Protein AF-A0A327YY04-F1 (afdb_monomer)

pLDDT: mean 74.71, std 14.64, range [32.09, 93.06]

Mean predicted aligned error: 9.39 Å

Structure (mmCIF, N/CA/C/O backbone):
data_AF-A0A327YY04-F1
#
_entry.id   AF-A0A327YY04-F1
#
loop_
_atom_site.group_PDB
_atom_site.id
_atom_site.type_symbol
_atom_site.label_atom_id
_atom_site.label_alt_id
_atom_site.label_comp_id
_atom_site.label_asym_id
_atom_site.label_entity_id
_atom_site.label_seq_id
_atom_site.pdbx_PDB_ins_code
_atom_site.Cartn_x
_atom_site.Cartn_y
_atom_site.Cartn_z
_atom_site.occupancy
_atom_site.B_iso_or_equiv
_atom_site.auth_seq_id
_atom_site.auth_comp_id
_atom_site.auth_asym_id
_atom_site.auth_atom_id
_atom_site.pdbx_PDB_model_num
ATOM 1 N N . MET A 1 1 ? -3.912 -4.733 21.073 1.00 50.78 1 MET A N 1
ATOM 2 C CA . MET A 1 1 ? -2.589 -4.262 20.617 1.00 50.78 1 MET A CA 1
ATOM 3 C C . MET A 1 1 ? -2.528 -2.762 20.856 1.00 50.78 1 MET A C 1
ATOM 5 O O . MET A 1 1 ? -3.507 -2.092 20.563 1.00 50.78 1 MET A O 1
ATOM 9 N N . GLU A 1 2 ? -1.470 -2.235 21.473 1.00 64.31 2 GLU A N 1
ATOM 10 C CA . GLU A 1 2 ? -1.367 -0.787 21.709 1.00 64.31 2 GLU A CA 1
ATOM 11 C C . GLU A 1 2 ? -1.116 -0.063 20.377 1.00 64.31 2 GLU A C 1
ATOM 13 O O . GLU A 1 2 ? -0.230 -0.457 19.617 1.00 64.31 2 GLU A O 1
ATOM 18 N N . VAL A 1 3 ? -1.864 1.012 20.100 1.00 64.94 3 VAL A N 1
ATOM 19 C CA . VAL A 1 3 ? -1.707 1.860 18.895 1.00 64.94 3 VAL A CA 1
ATOM 20 C C . VAL A 1 3 ? -0.248 2.313 18.716 1.00 64.94 3 VAL A C 1
ATOM 22 O O . VAL A 1 3 ? 0.252 2.383 17.596 1.00 64.94 3 VAL A O 1
ATOM 25 N N . SER A 1 4 ? 0.471 2.505 19.828 1.00 73.94 4 SER A N 1
ATOM 26 C CA . SER A 1 4 ? 1.910 2.798 19.867 1.00 73.94 4 SER A CA 1
ATOM 27 C C . SER A 1 4 ? 2.772 1.719 19.188 1.00 73.94 4 SER A C 1
ATOM 29 O O . SER A 1 4 ? 3.637 2.037 18.376 1.00 73.94 4 SER A O 1
ATOM 31 N N . GLY A 1 5 ? 2.505 0.434 19.449 1.00 81.12 5 GLY A N 1
ATOM 32 C CA . GLY A 1 5 ? 3.249 -0.675 18.840 1.00 81.12 5 GLY A CA 1
ATOM 33 C C . GLY A 1 5 ? 2.973 -0.821 17.343 1.00 81.12 5 GLY A C 1
ATOM 34 O O . GLY A 1 5 ? 3.899 -1.044 16.563 1.00 81.12 5 GLY A O 1
ATOM 35 N N . THR A 1 6 ? 1.717 -0.618 16.937 1.00 84.62 6 THR A N 1
ATOM 36 C CA . THR A 1 6 ? 1.312 -0.640 15.519 1.00 84.62 6 THR A CA 1
ATOM 37 C C . THR A 1 6 ? 1.994 0.485 14.746 1.00 84.62 6 THR A C 1
ATOM 39 O O . THR A 1 6 ? 2.559 0.252 13.681 1.00 84.62 6 THR A O 1
ATOM 42 N N . ARG A 1 7 ? 2.034 1.693 15.322 1.00 85.31 7 ARG A N 1
ATOM 43 C CA . ARG A 1 7 ? 2.719 2.843 14.726 1.00 85.31 7 ARG A CA 1
ATOM 44 C C . ARG A 1 7 ? 4.216 2.599 14.546 1.00 85.31 7 ARG A C 1
ATOM 46 O O . ARG A 1 7 ? 4.724 2.849 13.466 1.00 85.31 7 ARG A O 1
ATOM 53 N N . ILE A 1 8 ? 4.906 2.028 15.537 1.00 87.94 8 ILE A N 1
ATOM 54 C CA . ILE A 1 8 ? 6.335 1.679 15.414 1.00 87.94 8 ILE A CA 1
ATOM 55 C C . ILE A 1 8 ? 6.572 0.675 14.275 1.00 87.94 8 ILE A C 1
ATOM 57 O O . ILE A 1 8 ? 7.548 0.789 13.531 1.00 87.94 8 ILE A O 1
ATOM 61 N N . ALA A 1 9 ? 5.694 -0.320 14.129 1.00 87.56 9 ALA A N 1
ATOM 62 C CA . ALA A 1 9 ? 5.797 -1.294 13.046 1.00 87.56 9 ALA A CA 1
ATOM 63 C C . ALA A 1 9 ? 5.582 -0.642 11.669 1.00 87.56 9 ALA A C 1
ATOM 65 O O . ALA A 1 9 ? 6.335 -0.935 10.737 1.00 87.56 9 ALA A O 1
ATOM 66 N N . VAL A 1 10 ? 4.612 0.270 11.564 1.00 87.44 10 VAL A N 1
ATOM 67 C CA . VAL A 1 10 ? 4.360 1.076 10.361 1.00 87.44 10 VAL A CA 1
ATOM 68 C C . VAL A 1 10 ? 5.550 1.988 10.047 1.00 87.44 10 VAL A C 1
ATOM 70 O O . VAL A 1 10 ? 6.035 1.963 8.919 1.00 87.44 10 VAL A O 1
ATOM 73 N N . ASP A 1 11 ? 6.091 2.708 11.033 1.00 89.25 11 ASP A N 1
ATOM 74 C CA . ASP A 1 11 ? 7.263 3.583 10.879 1.00 89.25 11 ASP A CA 1
ATOM 75 C C . ASP A 1 11 ? 8.466 2.808 10.336 1.00 89.25 11 ASP A C 1
ATOM 77 O O . ASP A 1 11 ? 9.155 3.267 9.424 1.00 89.25 11 ASP A O 1
ATOM 81 N N . ARG A 1 12 ? 8.696 1.596 10.856 1.00 89.56 12 ARG A N 1
ATOM 82 C CA . ARG A 1 12 ? 9.759 0.718 10.361 1.00 89.56 12 ARG A CA 1
ATOM 83 C C . ARG A 1 12 ? 9.543 0.349 8.895 1.00 89.56 12 ARG A C 1
ATOM 85 O O . ARG A 1 12 ? 10.474 0.454 8.112 1.00 89.56 12 ARG A O 1
ATOM 92 N N . ILE A 1 13 ? 8.332 -0.053 8.505 1.00 90.25 13 ILE A N 1
ATOM 93 C CA . ILE A 1 13 ? 8.038 -0.417 7.106 1.00 90.25 13 ILE A CA 1
ATOM 94 C C . ILE A 1 13 ? 8.209 0.789 6.176 1.00 90.25 13 ILE A C 1
ATOM 96 O O . ILE A 1 13 ? 8.733 0.654 5.074 1.00 90.25 13 ILE A O 1
ATOM 100 N N . LEU A 1 14 ? 7.786 1.973 6.617 1.00 88.44 14 LEU A N 1
ATOM 101 C CA . LEU A 1 14 ? 7.888 3.199 5.831 1.00 88.44 14 LEU A CA 1
ATOM 102 C C . LEU A 1 14 ? 9.334 3.699 5.701 1.00 88.44 14 LEU A C 1
ATOM 104 O O . LEU A 1 14 ? 9.673 4.276 4.665 1.00 88.44 14 LEU A O 1
ATOM 108 N N . GLY A 1 15 ? 10.166 3.488 6.726 1.00 87.50 15 GLY A N 1
ATOM 109 C CA . GLY A 1 15 ? 11.572 3.899 6.768 1.00 87.50 15 GLY A CA 1
ATOM 110 C C . GLY A 1 15 ? 12.574 2.879 6.213 1.00 87.50 15 GLY A C 1
ATOM 111 O O . GLY A 1 15 ? 13.710 3.254 5.919 1.00 87.50 15 GLY A O 1
ATOM 112 N N . ASP A 1 16 ? 12.183 1.614 6.064 1.00 90.06 16 ASP A N 1
ATOM 113 C CA . ASP A 1 16 ? 13.050 0.551 5.556 1.00 90.06 16 ASP A CA 1
ATOM 114 C C . ASP A 1 16 ? 13.359 0.710 4.060 1.00 90.06 16 ASP A C 1
ATOM 116 O O . ASP A 1 16 ? 12.589 1.266 3.270 1.00 90.06 16 ASP A O 1
ATOM 120 N N . THR A 1 17 ? 14.508 0.169 3.646 1.00 90.81 17 THR A N 1
ATOM 121 C CA . THR A 1 17 ? 14.838 0.076 2.223 1.00 90.81 17 THR A CA 1
ATOM 122 C C . THR A 1 17 ? 13.945 -0.953 1.539 1.00 90.81 17 THR A C 1
ATOM 124 O O . THR A 1 17 ? 13.611 -1.992 2.113 1.00 90.81 17 THR A O 1
ATOM 127 N N . LEU A 1 18 ? 13.621 -0.715 0.267 1.00 87.50 18 LEU A N 1
ATOM 128 C CA . LEU A 1 18 ? 12.820 -1.650 -0.524 1.00 87.50 18 LEU A CA 1
ATOM 129 C C . LEU A 1 18 ? 13.432 -3.063 -0.549 1.00 87.50 18 LEU A C 1
ATOM 131 O O . LEU A 1 18 ? 12.724 -4.058 -0.423 1.00 87.50 18 LEU A O 1
ATOM 135 N N . GLU A 1 19 ? 14.761 -3.153 -0.615 1.00 88.94 19 GLU A N 1
ATOM 136 C CA . GLU A 1 19 ? 15.482 -4.423 -0.537 1.00 88.94 19 GLU A CA 1
ATOM 137 C C . GLU A 1 19 ? 15.221 -5.169 0.788 1.00 88.94 19 GLU A C 1
ATOM 139 O O . GLU A 1 19 ? 14.962 -6.371 0.772 1.00 88.94 19 GLU A O 1
ATOM 144 N N . SER A 1 20 ? 15.226 -4.469 1.929 1.00 89.06 20 SER A N 1
ATOM 145 C CA . SER A 1 20 ? 14.900 -5.049 3.245 1.00 89.06 20 SER A CA 1
ATOM 146 C C . SER A 1 20 ? 13.473 -5.607 3.282 1.00 89.06 20 SER A C 1
ATOM 148 O O . SER A 1 20 ? 13.243 -6.739 3.725 1.00 89.06 20 SER A O 1
ATOM 150 N N . LEU A 1 21 ? 12.516 -4.844 2.743 1.00 87.19 21 LEU A N 1
ATOM 151 C CA . LEU A 1 21 ? 11.107 -5.238 2.680 1.00 87.19 21 LEU A CA 1
ATOM 152 C C . LEU A 1 21 ? 10.915 -6.509 1.843 1.00 87.19 21 LEU A C 1
ATOM 154 O O . LEU A 1 21 ? 10.255 -7.448 2.282 1.00 87.19 21 LEU A O 1
ATOM 158 N N . THR A 1 22 ? 11.559 -6.586 0.676 1.00 85.94 22 THR A N 1
ATOM 159 C CA . THR A 1 22 ? 11.441 -7.757 -0.212 1.00 85.94 22 THR A CA 1
ATOM 160 C C . THR A 1 22 ? 12.044 -9.035 0.380 1.00 85.94 22 THR A C 1
ATOM 162 O O . THR A 1 22 ? 11.522 -10.120 0.144 1.00 85.94 22 THR A O 1
ATOM 165 N N . ARG A 1 23 ? 13.118 -8.938 1.181 1.00 85.00 23 ARG A N 1
ATOM 166 C CA . ARG A 1 23 ? 13.757 -10.112 1.809 1.00 85.00 23 ARG A CA 1
ATOM 167 C C . ARG A 1 23 ? 13.010 -10.638 3.032 1.00 85.00 23 ARG A C 1
ATOM 169 O O . ARG A 1 23 ? 13.166 -11.807 3.373 1.00 85.00 23 ARG A O 1
ATOM 176 N N . SER A 1 24 ? 12.287 -9.768 3.733 1.00 78.62 24 SER A N 1
ATOM 177 C CA . SER A 1 24 ? 11.535 -10.127 4.941 1.00 78.62 24 SER A CA 1
ATOM 178 C C . SER A 1 24 ? 10.131 -10.658 4.640 1.00 78.62 24 SER A C 1
ATOM 180 O O . SER A 1 24 ? 9.547 -11.332 5.488 1.00 78.62 24 SER A O 1
ATOM 182 N N . GLY A 1 25 ? 9.599 -10.374 3.448 1.00 71.12 25 GLY A N 1
ATOM 183 C CA . GLY A 1 25 ? 8.306 -10.860 2.980 1.00 71.12 25 GLY A CA 1
ATOM 184 C C . GLY A 1 25 ? 8.352 -12.215 2.267 1.00 71.12 25 GLY A C 1
ATOM 185 O O . GLY A 1 25 ? 9.392 -12.862 2.133 1.00 71.12 25 GLY A O 1
ATOM 186 N N . SER A 1 26 ? 7.182 -12.638 1.789 1.00 73.50 26 SER A N 1
ATOM 187 C CA . SER A 1 26 ? 7.055 -13.781 0.882 1.00 73.50 26 SER A CA 1
ATOM 188 C C . SER A 1 26 ? 7.781 -13.522 -0.448 1.00 73.50 26 SER A C 1
ATOM 190 O O . SER A 1 26 ? 7.958 -12.359 -0.819 1.00 73.50 26 SER A O 1
ATOM 192 N N . PRO A 1 27 ? 8.191 -14.581 -1.180 1.00 82.19 27 PRO A N 1
ATOM 193 C CA . PRO A 1 27 ? 8.974 -14.429 -2.399 1.00 82.19 27 PRO A CA 1
ATOM 194 C C . PRO A 1 27 ? 8.321 -13.448 -3.380 1.00 82.19 27 PRO A C 1
ATOM 196 O O . PRO A 1 27 ? 7.120 -13.575 -3.640 1.00 82.19 27 PRO A O 1
ATOM 199 N N . PRO A 1 28 ? 9.090 -12.489 -3.927 1.00 84.50 28 PRO A N 1
ATOM 200 C CA . PRO A 1 28 ? 8.571 -11.555 -4.907 1.00 84.50 28 PRO A CA 1
ATOM 201 C C . PRO A 1 28 ? 8.048 -12.323 -6.117 1.00 84.50 28 PRO A C 1
ATOM 203 O O . PRO A 1 28 ? 8.662 -13.287 -6.586 1.00 84.50 28 PRO A O 1
ATOM 206 N N . VAL A 1 29 ? 6.941 -11.851 -6.671 1.00 82.50 29 VAL A N 1
ATOM 207 C CA . VAL A 1 29 ? 6.522 -12.268 -8.000 1.00 82.50 29 VAL A CA 1
ATOM 208 C C . VAL A 1 29 ? 7.404 -11.511 -8.974 1.00 82.50 29 VAL A C 1
ATOM 210 O O . VAL A 1 29 ? 7.425 -10.278 -8.989 1.00 82.50 29 VAL A O 1
ATOM 213 N N . LEU A 1 30 ? 8.169 -12.257 -9.761 1.00 77.75 30 LEU A N 1
ATOM 214 C CA . LEU A 1 30 ? 8.994 -11.690 -10.811 1.00 77.75 30 LEU A CA 1
ATOM 215 C C . LEU A 1 30 ? 8.252 -11.780 -12.145 1.00 77.75 30 LEU A C 1
ATOM 217 O O . LEU A 1 30 ? 7.564 -12.772 -12.408 1.00 77.75 30 LEU A O 1
ATOM 221 N N . PRO A 1 31 ? 8.391 -10.762 -12.998 1.00 69.31 31 PRO A N 1
ATOM 222 C CA . PRO A 1 31 ? 7.853 -10.825 -14.342 1.00 69.31 31 PRO A CA 1
ATOM 223 C C . PRO A 1 31 ? 8.479 -11.984 -15.124 1.00 69.31 31 PRO A C 1
ATOM 225 O O . PRO A 1 31 ? 9.673 -12.269 -15.005 1.00 69.31 31 PRO A O 1
ATOM 228 N N . ALA A 1 32 ? 7.669 -12.630 -15.962 1.00 65.31 32 ALA A N 1
ATOM 229 C CA . ALA A 1 32 ? 8.144 -13.632 -16.909 1.00 65.31 32 ALA A CA 1
ATOM 230 C C . ALA A 1 32 ? 9.119 -13.022 -17.941 1.00 65.31 32 ALA A C 1
ATOM 232 O O . ALA A 1 32 ? 9.322 -11.806 -18.006 1.00 65.31 32 ALA A O 1
ATOM 233 N N . SER A 1 33 ? 9.674 -13.863 -18.820 1.00 59.06 33 SER A N 1
ATOM 234 C CA . SER A 1 33 ? 10.550 -13.455 -19.934 1.00 59.06 33 SER A CA 1
ATOM 235 C C . SER A 1 33 ? 9.946 -12.400 -20.882 1.00 59.06 33 SER A C 1
ATOM 237 O O . SER A 1 33 ? 10.665 -11.822 -21.691 1.00 59.06 33 SER A O 1
ATOM 239 N N . GLU A 1 34 ? 8.647 -12.125 -20.767 1.00 62.38 34 GLU A N 1
ATOM 240 C CA . GLU A 1 34 ? 7.856 -11.204 -21.592 1.00 62.38 34 GLU A CA 1
ATOM 241 C C . GLU A 1 34 ? 8.111 -9.711 -21.308 1.00 62.38 34 GLU A C 1
ATOM 243 O O . GLU A 1 34 ? 7.701 -8.859 -22.091 1.00 62.38 34 GLU A O 1
ATOM 248 N N . LEU A 1 35 ? 8.836 -9.352 -20.238 1.00 64.44 35 LEU A N 1
ATOM 249 C CA . LEU A 1 35 ? 9.221 -7.953 -19.958 1.00 64.44 35 LEU A CA 1
ATOM 250 C C . LEU A 1 35 ? 9.976 -7.281 -21.121 1.00 64.44 35 LEU A C 1
ATOM 252 O O . LEU A 1 35 ? 9.993 -6.051 -21.245 1.00 64.44 35 LEU A O 1
ATOM 256 N N . ALA A 1 36 ? 10.654 -8.083 -21.946 1.00 64.56 36 ALA A N 1
ATOM 257 C CA . ALA A 1 36 ? 11.341 -7.606 -23.138 1.00 64.56 36 ALA A CA 1
ATOM 258 C C . ALA A 1 36 ? 10.362 -6.958 -24.132 1.00 64.56 36 ALA A C 1
ATOM 260 O O . ALA A 1 36 ? 10.680 -5.896 -24.671 1.00 64.56 36 ALA A O 1
ATOM 261 N N . ASP A 1 37 ? 9.167 -7.536 -24.282 1.00 69.31 37 ASP A N 1
ATOM 262 C CA . ASP A 1 37 ? 8.132 -7.105 -25.228 1.00 69.31 37 ASP A CA 1
ATOM 263 C C . ASP A 1 37 ? 7.353 -5.883 -24.733 1.00 69.31 37 ASP A C 1
ATOM 265 O O . ASP A 1 37 ? 6.747 -5.146 -25.516 1.00 69.31 37 ASP A O 1
ATOM 269 N N . TRP A 1 38 ? 7.399 -5.619 -23.426 1.00 72.00 38 TRP A N 1
ATOM 270 C CA . TRP A 1 38 ? 6.750 -4.457 -22.842 1.00 72.00 38 TRP A CA 1
ATOM 271 C C . TRP A 1 38 ? 7.548 -3.198 -23.194 1.00 72.00 38 TRP A C 1
ATOM 273 O O . TRP A 1 38 ? 8.767 -3.128 -22.991 1.00 72.00 38 TRP A O 1
ATOM 283 N N . ARG A 1 39 ? 6.860 -2.161 -23.681 1.00 76.06 39 ARG A N 1
ATOM 284 C CA . ARG A 1 39 ? 7.452 -0.857 -24.038 1.00 76.06 39 ARG A CA 1
ATOM 285 C C . ARG A 1 39 ? 7.765 0.010 -22.811 1.00 76.06 39 ARG A C 1
ATOM 287 O O . ARG A 1 39 ? 7.545 1.211 -22.838 1.00 76.06 39 ARG A O 1
ATOM 294 N N . LEU A 1 40 ? 8.266 -0.612 -21.745 1.00 77.62 40 LEU A N 1
ATOM 295 C CA . LEU A 1 40 ? 8.668 0.064 -20.517 1.00 77.62 40 LEU A CA 1
ATOM 296 C C . LEU A 1 40 ? 10.027 0.748 -20.657 1.00 77.62 40 LEU A C 1
ATOM 298 O O . LEU A 1 40 ? 10.919 0.222 -21.335 1.00 77.62 40 LEU A O 1
ATOM 302 N N . SER A 1 41 ? 10.228 1.864 -19.955 1.00 83.38 41 SER A N 1
ATOM 303 C CA . SER A 1 41 ? 11.564 2.447 -19.823 1.00 83.38 41 SER A CA 1
ATOM 304 C C . SER A 1 41 ? 12.541 1.521 -19.091 1.00 83.38 41 SER A C 1
ATOM 306 O O . SER A 1 41 ? 12.167 0.609 -18.347 1.00 83.38 41 SER A O 1
ATOM 308 N N . GLY A 1 42 ? 13.839 1.781 -19.275 1.00 83.50 42 GLY A N 1
ATOM 309 C CA . GLY A 1 42 ? 14.909 1.081 -18.559 1.00 83.50 42 GLY A CA 1
ATOM 310 C C . GLY A 1 42 ? 14.732 1.084 -17.031 1.00 83.50 42 GLY A C 1
ATOM 311 O O . GLY A 1 42 ? 14.809 0.009 -16.439 1.00 83.50 42 GLY A O 1
ATOM 312 N N . PRO A 1 43 ? 14.446 2.234 -16.386 1.00 85.75 43 PRO A N 1
ATOM 313 C CA . PRO A 1 43 ? 14.168 2.298 -14.950 1.00 85.75 43 PRO A CA 1
ATOM 314 C C . PRO A 1 43 ? 12.981 1.437 -14.504 1.00 85.75 43 PRO A C 1
ATOM 316 O O . PRO A 1 43 ? 13.091 0.724 -13.509 1.00 85.75 43 PRO A O 1
ATOM 319 N N . ALA A 1 44 ? 11.873 1.446 -15.253 1.00 83.44 44 ALA A N 1
ATOM 320 C CA . ALA A 1 44 ? 10.704 0.621 -14.949 1.00 83.44 44 ALA A CA 1
ATOM 321 C C . ALA A 1 44 ? 11.029 -0.881 -15.025 1.00 83.44 44 ALA A C 1
ATOM 323 O O . ALA A 1 44 ? 10.703 -1.640 -14.110 1.00 83.44 44 ALA A O 1
ATOM 324 N N . LYS A 1 45 ? 11.747 -1.307 -16.074 1.00 83.94 45 LYS A N 1
ATOM 325 C CA . LYS A 1 45 ? 12.217 -2.696 -16.216 1.00 83.94 45 LYS A CA 1
ATOM 326 C C . LYS A 1 45 ? 13.183 -3.088 -15.098 1.00 83.94 45 LYS A C 1
ATOM 328 O O . LYS A 1 45 ? 13.062 -4.178 -14.547 1.00 83.94 45 LYS A O 1
ATOM 333 N N . ALA A 1 46 ? 14.117 -2.205 -14.747 1.00 86.81 46 ALA A N 1
ATOM 334 C CA . ALA A 1 46 ? 15.095 -2.448 -13.692 1.00 86.81 46 ALA A CA 1
ATOM 335 C C . ALA A 1 46 ? 14.432 -2.612 -12.317 1.00 86.81 46 ALA A C 1
ATOM 337 O O . ALA A 1 46 ? 14.784 -3.538 -11.591 1.00 86.81 46 ALA A O 1
ATOM 338 N N . ALA A 1 47 ? 13.446 -1.772 -11.981 1.00 87.00 47 ALA A N 1
ATOM 339 C CA . ALA A 1 47 ? 12.707 -1.877 -10.725 1.00 87.00 47 ALA A CA 1
ATOM 340 C C . ALA A 1 47 ? 11.946 -3.210 -10.616 1.00 87.00 47 ALA A C 1
ATOM 342 O O . ALA A 1 47 ? 12.084 -3.917 -9.618 1.00 87.00 47 ALA A O 1
ATOM 343 N N . LEU A 1 48 ? 11.210 -3.593 -11.668 1.00 84.81 48 LEU A N 1
ATOM 344 C CA . LEU A 1 48 ? 10.475 -4.862 -11.708 1.00 84.81 48 LEU A CA 1
ATOM 345 C C . LEU A 1 48 ? 11.402 -6.084 -11.671 1.00 84.81 48 LEU A C 1
ATOM 347 O O . LEU A 1 48 ? 11.062 -7.084 -11.048 1.00 84.81 48 LEU A O 1
ATOM 351 N N . PHE A 1 49 ? 12.571 -6.017 -12.312 1.00 85.38 49 PHE A N 1
ATOM 352 C CA . PHE A 1 49 ? 13.544 -7.111 -12.289 1.00 85.38 49 PHE A CA 1
ATOM 353 C C . PHE A 1 49 ? 14.239 -7.249 -10.930 1.00 85.38 49 PHE A C 1
ATOM 355 O O . PHE A 1 49 ? 14.453 -8.363 -10.461 1.00 85.38 49 PHE A O 1
ATOM 362 N N . ALA A 1 50 ? 14.600 -6.129 -10.299 1.00 88.38 50 ALA A N 1
ATOM 363 C CA . ALA A 1 50 ? 15.339 -6.129 -9.041 1.00 88.38 50 ALA A CA 1
ATOM 364 C C . ALA A 1 50 ? 14.465 -6.500 -7.836 1.00 88.38 50 ALA A C 1
ATOM 366 O O . ALA A 1 50 ? 14.925 -7.226 -6.958 1.00 88.38 50 ALA A O 1
ATOM 367 N N . TYR A 1 51 ? 13.225 -6.006 -7.790 1.00 87.94 51 TYR A N 1
ATOM 368 C CA . TYR A 1 51 ? 12.376 -6.108 -6.598 1.00 87.94 51 TYR A CA 1
ATOM 369 C C . TYR A 1 51 ? 11.090 -6.908 -6.819 1.00 87.94 51 TYR A C 1
ATOM 371 O O . TYR A 1 51 ? 10.464 -7.331 -5.847 1.00 87.94 51 TYR A O 1
ATOM 379 N N . GLY A 1 52 ? 10.684 -7.130 -8.072 1.00 86.06 52 GLY A N 1
ATOM 380 C CA . GLY A 1 52 ? 9.403 -7.756 -8.386 1.00 86.06 52 GLY A CA 1
ATOM 381 C C . GLY A 1 52 ? 8.216 -7.012 -7.779 1.00 86.06 52 GLY A C 1
ATOM 382 O O . GLY A 1 52 ? 8.299 -5.838 -7.418 1.00 86.06 52 GLY A O 1
ATOM 383 N N . LEU A 1 53 ? 7.100 -7.719 -7.656 1.00 85.12 53 LEU A N 1
ATOM 384 C CA . LEU A 1 53 ? 5.913 -7.257 -6.946 1.00 85.12 53 LEU A CA 1
ATOM 385 C C . LEU A 1 53 ? 5.626 -8.170 -5.753 1.00 85.12 53 LEU A C 1
ATOM 387 O O . LEU A 1 53 ? 5.990 -9.349 -5.795 1.00 85.12 53 LEU A O 1
ATOM 391 N N . PRO A 1 54 ? 4.984 -7.657 -4.692 1.00 85.38 54 PRO A N 1
ATOM 392 C CA . PRO A 1 54 ? 4.557 -8.507 -3.591 1.00 85.38 54 PRO A CA 1
ATOM 393 C C . PRO A 1 54 ? 3.584 -9.588 -4.094 1.00 85.38 54 PRO A C 1
ATOM 395 O O . PRO A 1 54 ? 2.807 -9.330 -5.021 1.00 85.38 54 PRO A O 1
ATOM 398 N N . PRO A 1 55 ? 3.620 -10.800 -3.521 1.00 81.25 55 PRO A N 1
ATOM 399 C CA . PRO A 1 55 ? 2.723 -11.870 -3.929 1.00 81.25 55 PRO A CA 1
ATOM 400 C C . PRO A 1 55 ? 1.269 -11.588 -3.558 1.00 81.25 55 PRO A C 1
ATOM 402 O O . PRO A 1 55 ? 0.963 -10.745 -2.717 1.00 81.25 55 PRO A O 1
ATOM 405 N N . GLU A 1 56 ? 0.368 -12.318 -4.212 1.00 76.69 56 GLU A N 1
ATOM 406 C CA . GLU A 1 56 ? -1.047 -12.325 -3.856 1.00 76.69 56 GLU A CA 1
ATOM 407 C C . GLU A 1 56 ? -1.239 -12.798 -2.410 1.00 76.69 56 GLU A C 1
ATOM 409 O O . GLU A 1 56 ? -0.568 -13.725 -1.947 1.00 76.69 56 GLU A O 1
ATOM 414 N N . ARG A 1 57 ? -2.163 -12.139 -1.707 1.00 75.75 57 ARG A N 1
ATOM 415 C CA . ARG A 1 57 ? -2.547 -12.491 -0.341 1.00 75.75 57 ARG A CA 1
ATOM 416 C C . ARG A 1 57 ? -3.723 -13.460 -0.352 1.00 75.75 57 ARG A C 1
ATOM 418 O O . ARG A 1 57 ? -4.639 -13.317 -1.158 1.00 75.75 57 ARG A O 1
ATOM 425 N N . ASP A 1 58 ? -3.719 -14.406 0.578 1.00 75.12 58 ASP A N 1
ATOM 426 C CA . ASP A 1 58 ? -4.790 -15.383 0.799 1.00 75.12 58 ASP A CA 1
ATOM 427 C C . ASP A 1 58 ? -5.681 -15.049 2.010 1.00 75.12 58 ASP A C 1
ATOM 429 O O . ASP A 1 58 ? -6.690 -15.711 2.244 1.00 75.12 58 ASP A O 1
ATOM 433 N N . ASP A 1 59 ? -5.347 -13.993 2.753 1.00 76.19 59 ASP A N 1
ATOM 434 C CA . ASP A 1 59 ? -6.033 -13.567 3.977 1.00 76.19 59 ASP A CA 1
ATOM 435 C C . ASP A 1 59 ? -7.311 -12.748 3.736 1.00 76.19 59 ASP A C 1
ATOM 437 O O . ASP A 1 59 ? -7.947 -12.286 4.682 1.00 76.19 59 ASP A O 1
ATOM 441 N N . GLY A 1 60 ? -7.703 -12.567 2.473 1.00 72.06 60 GLY A N 1
ATOM 442 C CA . GLY A 1 60 ? -8.900 -11.820 2.091 1.00 72.06 60 GLY A CA 1
ATOM 443 C C . GLY A 1 60 ? -8.785 -10.307 2.284 1.00 72.06 60 GLY A C 1
ATOM 444 O O . GLY A 1 60 ? -9.742 -9.595 1.978 1.00 72.06 60 GLY A O 1
ATOM 445 N N . LEU A 1 61 ? -7.633 -9.797 2.739 1.00 74.31 61 LEU A N 1
ATOM 446 C CA . LEU A 1 61 ? -7.379 -8.365 2.762 1.00 74.31 61 LEU A CA 1
ATOM 447 C C . LEU A 1 61 ? -7.174 -7.884 1.331 1.00 74.31 61 LEU A C 1
ATOM 449 O O . LEU A 1 61 ? -6.410 -8.462 0.552 1.00 74.31 61 LEU A O 1
ATOM 453 N N . MET A 1 62 ? -7.850 -6.793 0.985 1.00 61.00 62 MET A N 1
ATOM 454 C CA . MET A 1 62 ? -7.733 -6.163 -0.323 1.00 61.00 62 MET A CA 1
ATOM 455 C C . MET A 1 62 ? -6.390 -5.417 -0.417 1.00 61.00 62 MET A C 1
ATOM 457 O O . MET A 1 62 ? -6.315 -4.196 -0.332 1.00 61.00 62 MET A O 1
ATOM 461 N N . GLY A 1 63 ? -5.303 -6.172 -0.549 1.00 61.09 63 GLY A N 1
ATOM 462 C CA . GLY A 1 63 ? -3.943 -5.682 -0.742 1.00 61.09 63 GLY A CA 1
ATOM 463 C C . GLY A 1 63 ? -3.454 -5.899 -2.170 1.00 61.09 63 GLY A C 1
ATOM 464 O O . GLY A 1 63 ? -4.120 -6.535 -2.984 1.00 61.09 63 GLY A O 1
ATOM 465 N N . VAL A 1 64 ? -2.265 -5.376 -2.467 1.00 60.38 64 VAL A N 1
ATOM 466 C CA . VAL A 1 64 ? -1.631 -5.519 -3.784 1.00 60.38 64 VAL A CA 1
ATOM 467 C C . VAL A 1 64 ? -1.385 -6.980 -4.094 1.00 60.38 64 VAL A C 1
ATOM 469 O O . VAL A 1 64 ? -0.504 -7.588 -3.494 1.00 60.38 64 VAL A O 1
ATOM 472 N N . ALA A 1 65 ? -2.109 -7.530 -5.061 1.00 57.81 65 ALA A N 1
ATOM 473 C CA . ALA A 1 65 ? -1.734 -8.796 -5.671 1.00 57.81 65 ALA A CA 1
ATOM 474 C C . ALA A 1 65 ? -0.805 -8.508 -6.851 1.00 57.81 65 ALA A C 1
ATOM 476 O O . ALA A 1 65 ? -1.268 -7.980 -7.860 1.00 57.81 65 ALA A O 1
ATOM 477 N N . GLY A 1 66 ? 0.489 -8.818 -6.747 1.00 58.84 66 GLY A N 1
ATOM 478 C CA . GLY A 1 66 ? 1.402 -8.793 -7.887 1.00 58.84 66 GLY A CA 1
ATOM 479 C C . GLY A 1 66 ? 1.106 -9.962 -8.821 1.00 58.84 66 GLY A C 1
ATOM 480 O O . GLY A 1 66 ? 1.561 -11.077 -8.584 1.00 58.84 66 GLY A O 1
ATOM 481 N N . VAL A 1 67 ? 0.334 -9.736 -9.883 1.00 59.28 67 VAL A N 1
ATOM 482 C CA . VAL A 1 67 ? 0.057 -10.760 -10.901 1.00 59.28 67 VAL A CA 1
ATOM 483 C C . VAL A 1 67 ? 0.409 -10.196 -12.265 1.00 59.28 67 VAL A C 1
ATOM 485 O O . VAL A 1 67 ? -0.291 -9.327 -12.777 1.00 59.28 67 VAL A O 1
ATOM 488 N N . PHE A 1 68 ? 1.461 -10.744 -12.875 1.00 62.06 68 PHE A N 1
ATOM 489 C CA . PHE A 1 68 ? 1.849 -10.417 -14.245 1.00 62.06 68 PHE A CA 1
ATOM 490 C C . PHE A 1 68 ? 0.991 -11.202 -15.234 1.00 62.06 68 PHE A C 1
ATOM 492 O O . PHE A 1 68 ? 1.151 -12.416 -15.376 1.00 62.06 68 PHE A O 1
ATOM 499 N N . ARG A 1 69 ? 0.081 -10.518 -15.932 1.00 58.84 69 ARG A N 1
ATOM 500 C CA . ARG A 1 69 ? -0.624 -11.058 -17.108 1.00 58.84 69 ARG A CA 1
ATOM 501 C C . ARG A 1 69 ? -0.883 -9.950 -18.107 1.00 58.84 69 ARG A C 1
ATOM 503 O O . ARG A 1 69 ? -1.491 -8.961 -17.718 1.00 58.84 69 ARG A O 1
ATOM 510 N N . GLU A 1 70 ? -0.435 -10.129 -19.351 1.00 56.19 70 GLU A N 1
ATOM 511 C CA . GLU A 1 70 ? -0.767 -9.289 -20.516 1.00 56.19 70 GLU A CA 1
ATOM 512 C C . GLU A 1 70 ? -0.980 -7.792 -20.181 1.00 56.19 70 GLU A C 1
ATOM 514 O O . GLU A 1 70 ? -1.939 -7.203 -20.651 1.00 56.19 70 GLU A O 1
ATOM 519 N N . HIS A 1 71 ? -0.060 -7.163 -19.422 1.00 60.19 71 HIS A N 1
ATOM 520 C CA . HIS A 1 71 ? -0.003 -5.725 -19.038 1.00 60.19 71 HIS A CA 1
ATOM 521 C C . HIS A 1 71 ? -0.506 -5.358 -17.621 1.00 60.19 71 HIS A C 1
ATOM 523 O O . HIS A 1 71 ? -0.303 -4.229 -17.176 1.00 60.19 71 HIS A O 1
ATOM 529 N N . VAL A 1 72 ? -1.096 -6.285 -16.862 1.00 61.75 72 VAL A N 1
ATOM 530 C CA . VAL A 1 72 ? -1.474 -6.069 -15.452 1.00 61.75 72 VAL A CA 1
ATOM 531 C C . VAL A 1 72 ? -0.241 -6.206 -14.555 1.00 61.75 72 VAL A C 1
ATOM 533 O O . VAL A 1 72 ? 0.482 -7.197 -14.641 1.00 61.75 72 VAL A O 1
ATOM 536 N N . LEU A 1 73 ? -0.009 -5.203 -13.708 1.00 70.88 73 LEU A N 1
ATOM 537 C CA . LEU A 1 73 ? 0.990 -5.216 -12.642 1.00 70.88 73 LEU A CA 1
ATOM 538 C C . LEU A 1 73 ? 0.383 -5.769 -11.352 1.00 70.88 73 LEU A C 1
ATOM 540 O O . LEU A 1 73 ? 0.986 -6.602 -10.685 1.00 70.88 73 LEU A O 1
ATOM 544 N N . GLY A 1 74 ? -0.839 -5.363 -11.010 1.00 70.81 74 GLY A N 1
ATOM 545 C CA . GLY A 1 74 ? -1.497 -5.936 -9.848 1.00 70.81 74 GLY A CA 1
ATOM 546 C C . GLY A 1 74 ? -2.934 -5.512 -9.629 1.00 70.81 74 GLY A C 1
ATOM 547 O O . GLY A 1 74 ? -3.564 -4.920 -10.502 1.00 70.81 74 GLY A O 1
ATOM 548 N N . VAL A 1 75 ? -3.469 -5.846 -8.459 1.00 68.00 75 VAL A N 1
ATOM 549 C CA . VAL A 1 75 ? -4.840 -5.507 -8.051 1.00 68.00 75 VAL A CA 1
ATOM 550 C C . VAL A 1 75 ? -4.802 -4.837 -6.687 1.00 68.00 75 VAL A C 1
ATOM 552 O O . VAL A 1 75 ? -4.137 -5.348 -5.799 1.00 68.00 75 VAL A O 1
ATOM 555 N N . TYR A 1 76 ? -5.513 -3.724 -6.527 1.00 66.19 76 TYR A N 1
ATOM 556 C CA . TYR A 1 76 ? -5.740 -3.032 -5.255 1.00 66.19 76 TYR A CA 1
ATOM 557 C C . TYR A 1 76 ? -7.235 -2.853 -5.082 1.00 66.19 76 TYR A C 1
ATOM 559 O O . TYR A 1 76 ? -7.854 -2.182 -5.908 1.00 66.19 76 TYR A O 1
ATOM 567 N N . GLY A 1 77 ? -7.839 -3.421 -4.039 1.00 65.94 77 GLY A N 1
ATOM 568 C CA . GLY A 1 77 ? -9.284 -3.269 -3.895 1.00 65.94 77 GLY A CA 1
ATOM 569 C C . GLY A 1 77 ? -10.023 -3.767 -5.144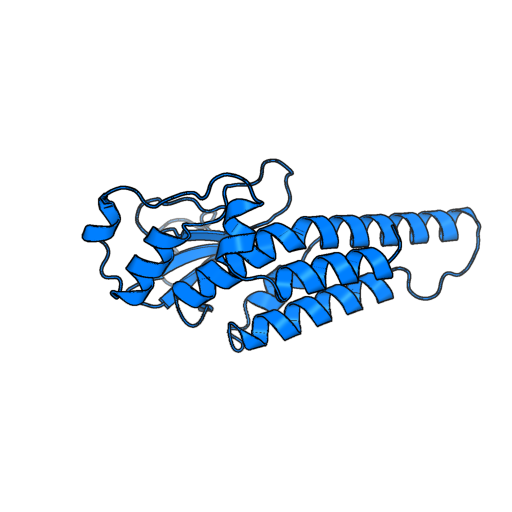 1.00 65.94 77 GLY A C 1
ATOM 570 O O . GLY A 1 77 ? -9.779 -4.851 -5.688 1.00 65.94 77 GLY A O 1
ATOM 571 N N . SER A 1 78 ? -10.921 -2.927 -5.641 1.00 60.31 78 SER A N 1
ATOM 572 C CA . SER A 1 78 ? -11.631 -3.160 -6.892 1.00 60.31 78 SER A CA 1
ATOM 573 C C . SER A 1 78 ? -10.869 -2.673 -8.137 1.00 60.31 78 SER A C 1
ATOM 575 O O . SER A 1 78 ? -11.367 -2.843 -9.242 1.00 60.31 78 SER A O 1
ATOM 577 N N . ALA A 1 79 ? -9.672 -2.101 -8.031 1.00 63.12 79 ALA A N 1
ATOM 578 C CA . ALA A 1 79 ? -8.912 -1.600 -9.174 1.00 63.12 79 ALA A CA 1
ATOM 579 C C . ALA A 1 79 ? -7.858 -2.609 -9.659 1.00 63.12 79 ALA A C 1
ATOM 581 O O . ALA A 1 79 ? -7.133 -3.213 -8.871 1.00 63.12 79 ALA A O 1
ATOM 582 N N . LYS A 1 80 ? -7.739 -2.769 -10.981 1.00 72.06 80 LYS A N 1
ATOM 583 C CA . LYS A 1 80 ? -6.578 -3.400 -11.623 1.00 72.06 80 LYS A CA 1
ATOM 584 C C . LYS A 1 80 ? -5.578 -2.317 -11.994 1.00 72.06 80 LYS A C 1
ATOM 586 O O . LYS A 1 80 ? -5.964 -1.310 -12.573 1.00 72.06 80 LYS A O 1
ATOM 591 N N . LEU A 1 81 ? -4.306 -2.545 -11.715 1.00 72.50 81 LEU A N 1
ATOM 592 C CA . LEU A 1 81 ? -3.223 -1.655 -12.099 1.00 72.50 81 LEU A CA 1
ATOM 593 C C . LEU A 1 81 ? -2.501 -2.214 -13.315 1.00 72.50 81 LEU A C 1
ATOM 595 O O . LEU A 1 81 ? -2.072 -3.368 -13.313 1.00 72.50 81 LEU A O 1
ATOM 599 N N . VAL A 1 82 ? -2.382 -1.394 -14.350 1.00 73.75 82 VAL A N 1
ATOM 600 C CA . VAL A 1 82 ? -1.813 -1.748 -15.653 1.00 73.75 82 VAL A CA 1
ATOM 601 C C . VAL A 1 82 ? -0.617 -0.847 -15.925 1.00 73.75 82 VAL A C 1
ATOM 603 O O . VAL A 1 82 ? -0.660 0.333 -15.595 1.00 73.75 82 VAL A O 1
ATOM 606 N N . ALA A 1 83 ? 0.448 -1.385 -16.516 1.00 74.38 83 ALA A N 1
ATOM 607 C CA . ALA A 1 83 ? 1.562 -0.565 -16.983 1.00 74.38 83 ALA A CA 1
ATOM 608 C C . ALA A 1 83 ? 1.303 -0.094 -18.420 1.00 74.38 83 ALA A C 1
ATOM 610 O O . ALA A 1 83 ? 1.062 -0.926 -19.295 1.00 74.38 83 ALA A O 1
ATOM 611 N N . ASP A 1 84 ? 1.423 1.206 -18.682 1.00 72.75 84 ASP A N 1
ATOM 612 C CA . ASP A 1 84 ? 1.491 1.743 -20.043 1.00 72.75 84 ASP A CA 1
ATOM 613 C C . ASP A 1 84 ? 2.699 2.662 -20.186 1.00 72.75 84 ASP A C 1
ATOM 615 O O . ASP A 1 84 ? 2.735 3.752 -19.615 1.00 72.75 84 ASP A O 1
ATOM 619 N N . SER A 1 85 ? 3.661 2.214 -20.996 1.00 71.12 85 SER A N 1
ATOM 620 C CA . SER A 1 85 ? 4.885 2.917 -21.391 1.00 71.12 85 SER A CA 1
ATOM 621 C C . SER A 1 85 ? 5.793 3.319 -20.217 1.00 71.12 85 SER A C 1
ATOM 623 O O . SER A 1 85 ? 6.880 2.776 -20.085 1.00 71.12 85 SER A O 1
ATOM 625 N N . ASP A 1 86 ? 5.344 4.200 -19.329 1.00 68.38 86 ASP A N 1
ATOM 626 C CA . ASP A 1 86 ? 6.016 4.566 -18.074 1.00 68.38 86 ASP A CA 1
ATOM 627 C C . ASP A 1 86 ? 5.068 4.857 -16.905 1.00 68.38 86 ASP A C 1
ATOM 629 O O . ASP A 1 86 ? 5.513 4.995 -15.762 1.00 68.38 86 ASP A O 1
ATOM 633 N N . ALA A 1 87 ? 3.767 4.920 -17.170 1.00 67.50 87 ALA A N 1
ATOM 634 C CA . ALA A 1 87 ? 2.750 5.178 -16.173 1.00 67.50 87 ALA A CA 1
ATOM 635 C C . ALA A 1 87 ? 2.153 3.870 -15.663 1.00 67.50 87 ALA A C 1
ATOM 637 O O . ALA A 1 87 ? 2.081 2.863 -16.376 1.00 67.50 87 ALA A O 1
ATOM 638 N N . VAL A 1 88 ? 1.673 3.915 -14.427 1.00 69.25 88 VAL A N 1
ATOM 639 C CA . VAL A 1 88 ? 0.739 2.916 -13.930 1.00 69.25 88 VAL A CA 1
ATOM 640 C C . VAL A 1 88 ? -0.661 3.516 -14.025 1.00 69.25 88 VAL A C 1
ATOM 642 O O . VAL A 1 88 ? -0.880 4.693 -13.755 1.00 69.25 88 VAL A O 1
ATOM 645 N N . LEU A 1 89 ? -1.604 2.729 -14.522 1.00 69.88 89 LEU A N 1
ATOM 646 C CA . LEU A 1 89 ? -2.983 3.135 -14.744 1.00 69.88 89 LEU A CA 1
ATOM 647 C C . LEU A 1 89 ? -3.881 2.278 -13.864 1.00 69.88 89 LEU A C 1
ATOM 649 O O . LEU A 1 89 ? -3.817 1.049 -13.942 1.00 69.88 89 LEU A O 1
ATOM 653 N N . ALA A 1 90 ? -4.737 2.906 -13.061 1.00 69.12 90 ALA A N 1
ATOM 654 C CA . ALA A 1 90 ? -5.824 2.196 -12.411 1.00 69.12 90 ALA A CA 1
ATOM 655 C C . ALA A 1 90 ? -7.013 2.079 -13.355 1.00 69.12 90 ALA A C 1
ATOM 657 O O . ALA A 1 90 ? -7.569 3.063 -13.847 1.00 69.12 90 ALA A O 1
ATOM 658 N N . VAL A 1 91 ? -7.414 0.834 -13.572 1.00 65.56 91 VAL A N 1
ATOM 659 C CA . VAL A 1 91 ? -8.594 0.450 -14.326 1.00 65.56 91 VAL A CA 1
ATOM 660 C C . VAL A 1 91 ? -9.599 -0.135 -13.329 1.00 65.56 91 VAL A C 1
ATOM 662 O O . VAL A 1 91 ? -9.309 -1.163 -12.706 1.00 65.56 91 VAL A O 1
ATOM 665 N N . PRO A 1 92 ? -10.779 0.481 -13.144 1.00 58.81 92 PRO A N 1
ATOM 666 C CA . PRO A 1 92 ? -11.838 -0.079 -12.306 1.00 58.81 92 PRO A CA 1
ATOM 667 C C . PRO A 1 92 ? -12.183 -1.517 -12.728 1.00 58.81 92 PRO A C 1
ATOM 669 O O . PRO A 1 92 ? -12.224 -1.823 -13.921 1.00 58.81 92 PRO A O 1
ATOM 672 N N . ARG A 1 93 ? -12.493 -2.421 -11.783 1.00 52.94 93 ARG A N 1
ATOM 673 C CA . ARG A 1 93 ? -12.871 -3.823 -12.083 1.00 52.94 93 ARG A CA 1
ATOM 674 C C . ARG A 1 93 ? -14.154 -3.985 -12.899 1.00 52.94 93 ARG A C 1
ATOM 676 O O . ARG A 1 93 ? -14.525 -5.137 -13.119 1.00 52.94 93 ARG A O 1
ATOM 683 N N . SER A 1 94 ? -14.846 -2.928 -13.342 1.00 43.97 94 SER A N 1
ATOM 684 C CA . SER A 1 94 ? -16.166 -3.025 -13.983 1.00 43.97 94 SER A CA 1
ATOM 685 C C . SER A 1 94 ? -16.121 -3.733 -15.348 1.00 43.97 94 SER A C 1
ATOM 687 O O . SER A 1 94 ? -16.234 -3.137 -16.411 1.00 43.97 94 SER A O 1
ATOM 689 N N . THR A 1 95 ? -16.018 -5.054 -15.287 1.00 39.81 95 THR A N 1
ATOM 690 C CA . THR A 1 95 ? -16.366 -6.038 -16.315 1.00 39.81 95 THR A CA 1
ATOM 691 C C . THR A 1 95 ? -17.700 -6.712 -15.972 1.00 39.81 95 THR A C 1
ATOM 693 O O . THR A 1 95 ? -18.034 -7.756 -16.515 1.00 39.81 95 THR A O 1
ATOM 696 N N . ALA A 1 96 ? -18.523 -6.075 -15.129 1.00 39.09 96 ALA A N 1
ATOM 697 C CA . ALA A 1 96 ? -19.968 -6.311 -15.110 1.00 39.09 96 ALA A CA 1
ATOM 698 C C . ALA A 1 96 ? -20.710 -5.465 -16.165 1.00 39.09 96 ALA A C 1
ATOM 700 O O . ALA A 1 96 ? -21.937 -5.431 -16.178 1.00 39.09 96 ALA A O 1
ATOM 701 N N . VAL A 1 97 ? -19.983 -4.769 -17.045 1.00 37.38 97 VAL A N 1
ATOM 702 C CA . VAL A 1 97 ? -20.575 -3.957 -18.103 1.00 37.38 97 VAL A CA 1
ATOM 703 C C . VAL A 1 97 ? -20.128 -4.510 -19.455 1.00 37.38 97 VAL A C 1
ATOM 705 O O . VAL A 1 97 ? -18.938 -4.635 -19.731 1.00 37.38 97 VAL A O 1
ATOM 708 N N . HIS A 1 98 ? -21.126 -4.910 -20.241 1.00 32.09 98 HIS A N 1
ATOM 709 C CA . HIS A 1 98 ? -21.050 -5.475 -21.587 1.00 32.09 98 HIS A CA 1
ATOM 710 C C . HIS A 1 98 ? -20.002 -4.754 -22.465 1.00 32.09 98 HIS A C 1
ATOM 712 O O . HIS A 1 98 ? -19.903 -3.528 -22.381 1.00 32.09 98 HIS A O 1
ATOM 718 N N . PRO A 1 99 ? -19.271 -5.456 -23.353 1.00 35.91 99 PRO A N 1
ATOM 719 C CA . PRO A 1 99 ? -18.251 -4.857 -24.226 1.00 35.91 99 PRO A CA 1
ATOM 720 C C . PRO A 1 99 ? -18.757 -3.712 -25.130 1.00 35.91 99 PRO A C 1
ATOM 722 O O . PRO A 1 99 ? -17.949 -2.921 -25.604 1.00 35.91 99 PRO A O 1
ATOM 725 N N . ASP A 1 100 ? -20.072 -3.543 -25.293 1.00 34.38 100 ASP A N 1
ATOM 726 C CA . ASP A 1 100 ? -20.675 -2.419 -26.031 1.00 34.38 100 ASP A CA 1
ATOM 727 C C . ASP A 1 100 ? -20.744 -1.098 -25.234 1.00 34.38 100 ASP A C 1
ATOM 729 O O . ASP A 1 100 ? -21.108 -0.060 -25.780 1.00 34.38 100 ASP A O 1
ATOM 733 N N . LEU A 1 101 ? -20.373 -1.109 -23.948 1.00 37.62 101 LEU A N 1
ATOM 734 C CA . LEU A 1 101 ? -20.250 0.082 -23.092 1.00 37.62 101 LEU A CA 1
ATOM 735 C C . LEU A 1 101 ? -18.780 0.455 -22.809 1.00 37.62 101 LEU A C 1
ATOM 737 O O . LEU A 1 101 ? -18.510 1.388 -22.055 1.00 37.62 101 LEU A O 1
ATOM 741 N N . ALA A 1 102 ? -17.820 -0.215 -23.460 1.00 39.28 102 ALA A N 1
ATOM 742 C CA . ALA A 1 102 ? -16.374 0.000 -23.315 1.00 39.28 102 ALA A CA 1
ATOM 743 C C . ALA A 1 102 ? -15.855 1.355 -23.862 1.00 39.28 102 ALA A C 1
ATOM 745 O O . ALA A 1 102 ? -14.650 1.579 -23.924 1.00 39.28 102 ALA A O 1
ATOM 746 N N . GLY A 1 103 ? -16.746 2.275 -24.245 1.00 38.41 103 GLY A N 1
ATOM 747 C CA . GLY A 1 103 ? -16.412 3.596 -24.785 1.00 38.41 103 GLY A CA 1
ATOM 748 C C . GLY A 1 103 ? -16.299 4.731 -23.758 1.00 38.41 103 GLY A C 1
ATOM 749 O O . GLY A 1 103 ? -16.301 5.886 -24.173 1.00 38.41 103 GLY A O 1
ATOM 750 N N . GLY A 1 104 ? -16.252 4.453 -22.448 1.00 44.22 104 GLY A N 1
ATOM 751 C CA . GLY A 1 104 ? -16.374 5.511 -21.428 1.00 44.22 104 GLY A CA 1
ATOM 752 C C . GLY A 1 104 ? -15.555 5.367 -20.144 1.00 44.22 104 GLY A C 1
ATOM 753 O O . GLY A 1 104 ? -15.711 6.202 -19.258 1.00 44.22 104 GLY A O 1
ATOM 754 N N . VAL A 1 105 ? -14.702 4.347 -20.005 1.00 51.50 105 VAL A N 1
ATOM 755 C CA . VAL A 1 105 ? -13.832 4.225 -18.822 1.00 51.50 105 VAL A CA 1
ATOM 756 C C . VAL A 1 105 ? -12.512 4.919 -19.121 1.00 51.50 105 VAL A C 1
ATOM 758 O O . VAL A 1 105 ? -11.680 4.377 -19.844 1.00 51.50 105 VAL A O 1
ATOM 761 N N . THR A 1 106 ? -12.331 6.122 -18.582 1.00 55.81 106 THR A N 1
ATOM 762 C CA . THR A 1 106 ? -11.051 6.833 -18.627 1.00 55.81 106 THR A CA 1
ATOM 763 C C . THR A 1 106 ? -10.117 6.198 -17.594 1.00 55.81 106 THR A C 1
ATOM 765 O O . THR A 1 106 ? -10.427 6.275 -16.405 1.00 55.81 106 THR A O 1
ATOM 768 N N . PRO A 1 107 ? -9.009 5.548 -17.997 1.00 61.47 107 PRO A N 1
ATOM 769 C CA . PRO A 1 107 ? -8.009 5.073 -17.050 1.00 61.47 107 PRO A CA 1
ATOM 770 C C . PRO A 1 107 ? -7.462 6.261 -16.261 1.00 61.47 107 PRO A C 1
ATOM 772 O O . PRO A 1 107 ? -7.116 7.287 -16.851 1.00 61.47 107 PRO A O 1
ATOM 775 N N . THR A 1 108 ? -7.374 6.126 -14.942 1.00 63.38 108 THR A N 1
ATOM 776 C CA . THR A 1 108 ? -6.742 7.150 -14.108 1.00 63.38 108 THR A CA 1
ATOM 777 C C . THR A 1 108 ? -5.267 6.812 -13.996 1.00 63.38 108 THR A C 1
ATOM 779 O O . THR A 1 108 ? -4.918 5.672 -13.685 1.00 63.38 108 THR A O 1
ATOM 782 N N . THR A 1 109 ? -4.389 7.778 -14.250 1.00 63.84 109 THR A N 1
ATOM 783 C CA . THR A 1 109 ? -2.970 7.615 -13.925 1.00 63.84 109 THR A CA 1
ATOM 784 C C . THR A 1 109 ? -2.837 7.470 -12.421 1.00 63.84 109 THR A C 1
ATOM 786 O O . THR A 1 109 ? -3.285 8.330 -11.672 1.00 63.84 109 THR A O 1
ATOM 789 N N . VAL A 1 110 ? -2.239 6.372 -11.988 1.00 65.44 110 VAL A N 1
ATOM 790 C CA . VAL A 1 110 ? -2.097 5.991 -10.591 1.00 65.44 110 VAL A CA 1
ATOM 791 C C . VAL A 1 110 ? -0.666 5.580 -10.381 1.00 65.44 110 VAL A C 1
ATOM 793 O O . VAL A 1 110 ? -0.215 4.624 -10.992 1.00 65.44 110 VAL A O 1
ATOM 796 N N . ASN A 1 111 ? 0.037 6.259 -9.487 1.00 61.53 111 ASN A N 1
ATOM 797 C CA . ASN A 1 111 ? 1.490 6.271 -9.439 1.00 61.53 111 ASN A CA 1
ATOM 798 C C . ASN A 1 111 ? 2.124 6.995 -10.628 1.00 61.53 111 ASN A C 1
ATOM 800 O O . ASN A 1 111 ? 1.968 6.628 -11.792 1.00 61.53 111 ASN A O 1
ATOM 804 N N . SER A 1 112 ? 2.904 8.018 -10.302 1.00 68.88 112 SER A N 1
ATOM 805 C CA . SER A 1 112 ? 3.711 8.811 -11.229 1.00 68.88 112 SER A CA 1
ATOM 806 C C . SER A 1 112 ? 4.693 7.978 -12.068 1.00 68.88 112 SER A C 1
ATOM 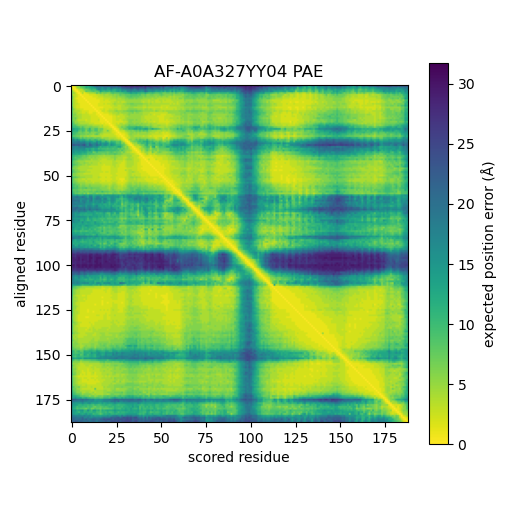808 O O . SER A 1 112 ? 5.119 8.438 -13.126 1.00 68.88 112 SER A O 1
ATOM 810 N N . SER A 1 113 ? 5.057 6.763 -11.624 1.00 79.75 113 SER A N 1
ATOM 811 C CA . SER A 1 113 ? 5.919 5.832 -12.364 1.00 79.75 113 SER A CA 1
ATOM 812 C C . SER A 1 113 ? 5.835 4.380 -11.858 1.00 79.75 113 SER A C 1
ATOM 814 O O . SER A 1 113 ? 5.423 4.122 -10.725 1.00 79.75 113 SER A O 1
ATOM 816 N N . VAL A 1 114 ? 6.296 3.416 -12.667 1.00 80.75 114 VAL A N 1
ATOM 817 C CA . VAL A 1 114 ? 6.423 1.996 -12.261 1.00 80.75 114 VAL A CA 1
ATOM 818 C C . VAL A 1 114 ? 7.363 1.789 -11.053 1.00 80.75 114 VAL A C 1
ATOM 820 O O . VAL A 1 114 ? 7.007 1.007 -10.174 1.00 80.75 114 VAL A O 1
ATOM 823 N N . PRO A 1 115 ? 8.529 2.459 -10.932 1.00 86.69 115 PRO A N 1
ATOM 824 C CA . PRO A 1 115 ? 9.343 2.368 -9.718 1.00 86.69 115 PRO A CA 1
ATOM 825 C C . PRO A 1 115 ? 8.612 2.832 -8.451 1.00 86.69 115 PRO A C 1
ATOM 827 O O . PRO A 1 115 ? 8.630 2.109 -7.457 1.00 86.69 115 PRO A O 1
ATOM 830 N N . ALA A 1 116 ? 7.921 3.978 -8.505 1.00 83.81 116 ALA A N 1
ATOM 831 C CA . ALA A 1 116 ? 7.122 4.474 -7.379 1.00 83.81 116 ALA A CA 1
ATOM 832 C C . ALA A 1 116 ? 6.010 3.480 -7.013 1.00 83.81 116 ALA A C 1
ATOM 834 O O . ALA A 1 116 ? 5.787 3.181 -5.843 1.00 83.81 116 ALA A O 1
ATOM 835 N N . PHE A 1 117 ? 5.375 2.885 -8.025 1.00 83.38 117 PHE A N 1
ATOM 836 C CA . PHE A 1 117 ? 4.388 1.836 -7.823 1.00 83.38 117 PHE A CA 1
ATOM 837 C C . PHE A 1 117 ? 4.945 0.619 -7.071 1.00 83.38 117 PHE A C 1
ATOM 839 O O . PHE A 1 117 ? 4.343 0.179 -6.093 1.00 83.38 117 PHE A O 1
ATOM 846 N N . VAL A 1 118 ? 6.079 0.067 -7.516 1.00 85.00 118 VAL A N 1
ATOM 847 C CA . VAL A 1 118 ? 6.729 -1.080 -6.858 1.00 85.00 118 VAL A CA 1
ATOM 848 C C . VAL A 1 118 ? 7.047 -0.739 -5.402 1.00 85.00 118 VAL A C 1
ATOM 850 O O . VAL A 1 118 ? 6.817 -1.548 -4.501 1.00 85.00 118 VAL A O 1
ATOM 853 N N . GLU A 1 119 ? 7.539 0.476 -5.166 1.00 87.81 119 GLU A N 1
ATOM 854 C CA . GLU A 1 119 ? 7.895 0.955 -3.840 1.00 87.81 119 GLU A CA 1
ATOM 855 C C . GLU A 1 119 ? 6.688 1.033 -2.890 1.00 87.81 119 GLU A C 1
ATOM 857 O O . GLU A 1 119 ? 6.736 0.498 -1.773 1.00 87.81 119 GLU A O 1
ATOM 862 N N . CYS A 1 120 ? 5.597 1.651 -3.348 1.00 84.38 120 CYS A N 1
ATOM 863 C CA . CYS A 1 120 ? 4.343 1.740 -2.608 1.00 84.38 120 CYS A CA 1
ATOM 864 C C . CYS A 1 120 ? 3.700 0.362 -2.410 1.00 84.38 120 CYS A C 1
ATOM 866 O O . CYS A 1 120 ? 3.169 0.084 -1.336 1.00 84.38 120 CYS A O 1
ATOM 868 N N . ALA A 1 121 ? 3.793 -0.531 -3.400 1.00 84.38 121 ALA A N 1
ATOM 869 C CA . ALA A 1 121 ? 3.200 -1.860 -3.329 1.00 84.38 121 ALA A CA 1
ATOM 870 C C . ALA A 1 121 ? 3.790 -2.706 -2.199 1.00 84.38 121 ALA A C 1
ATOM 872 O O . ALA A 1 121 ? 3.049 -3.294 -1.412 1.00 84.38 121 ALA A O 1
ATOM 873 N N . TRP A 1 122 ? 5.118 -2.735 -2.082 1.00 87.56 122 TRP A N 1
ATOM 874 C CA . TRP A 1 122 ? 5.797 -3.473 -1.017 1.00 87.56 122 TRP A CA 1
ATOM 875 C C . TRP A 1 122 ? 5.502 -2.917 0.375 1.00 87.56 122 TRP A C 1
ATOM 877 O O . TRP A 1 122 ? 5.301 -3.688 1.315 1.00 87.56 122 TRP A O 1
ATOM 887 N N . ARG A 1 123 ? 5.418 -1.589 0.514 1.00 89.12 123 ARG A N 1
ATOM 888 C CA . ARG A 1 123 ? 5.039 -0.957 1.787 1.00 89.12 123 ARG A CA 1
ATOM 889 C C . ARG A 1 123 ? 3.597 -1.262 2.148 1.00 89.12 123 ARG A C 1
ATOM 891 O O . ARG A 1 123 ? 3.332 -1.694 3.267 1.00 89.12 123 ARG A O 1
ATOM 898 N N . TRP A 1 124 ? 2.679 -1.112 1.195 1.00 86.00 124 TRP A N 1
ATOM 899 C CA . TRP A 1 124 ? 1.264 -1.394 1.414 1.00 86.00 124 TRP A CA 1
ATOM 900 C C . TRP A 1 124 ? 1.039 -2.855 1.797 1.00 86.00 124 TRP A C 1
ATOM 902 O O . TRP A 1 124 ? 0.308 -3.137 2.741 1.00 86.00 124 TRP A O 1
ATOM 912 N N . HIS A 1 125 ? 1.744 -3.783 1.144 1.00 85.62 125 HIS A N 1
ATOM 913 C CA . HIS A 1 125 ? 1.682 -5.208 1.461 1.00 85.62 125 HIS A CA 1
ATOM 914 C C . HIS A 1 125 ? 2.057 -5.520 2.924 1.00 85.62 125 HIS A C 1
ATOM 916 O O . HIS A 1 125 ? 1.487 -6.432 3.523 1.00 85.62 125 HIS A O 1
ATOM 922 N N . GLY A 1 126 ? 2.995 -4.770 3.512 1.00 86.88 126 GLY A N 1
ATOM 923 C CA . GLY A 1 126 ? 3.353 -4.897 4.928 1.00 86.88 126 GLY A CA 1
ATOM 924 C C . GLY A 1 126 ? 2.424 -4.141 5.884 1.00 86.88 126 GLY A C 1
ATOM 925 O O . GLY A 1 126 ? 2.232 -4.581 7.014 1.00 86.88 126 GLY A O 1
ATOM 926 N N . ILE A 1 127 ? 1.857 -3.012 5.450 1.00 88.44 127 ILE A N 1
ATOM 927 C CA . ILE A 1 127 ? 1.042 -2.118 6.290 1.00 88.44 127 ILE A CA 1
ATOM 928 C C . ILE A 1 127 ? -0.415 -2.580 6.384 1.00 88.44 127 ILE A C 1
ATOM 930 O O . ILE A 1 127 ? -0.999 -2.485 7.461 1.00 88.44 127 ILE A O 1
ATOM 934 N N . VAL A 1 128 ? -1.002 -3.109 5.302 1.00 86.44 128 VAL A N 1
ATOM 935 C CA . VAL A 1 128 ? -2.432 -3.464 5.257 1.00 86.44 128 VAL A CA 1
ATOM 936 C C . VAL A 1 128 ? -2.891 -4.386 6.403 1.00 86.44 128 VAL A C 1
ATOM 938 O O . VAL A 1 128 ? -3.951 -4.116 6.966 1.00 86.44 128 VAL A O 1
ATOM 941 N N . PRO A 1 129 ? -2.118 -5.396 6.859 1.00 86.44 129 PRO A N 1
ATOM 942 C CA . PRO A 1 129 ? -2.548 -6.244 7.973 1.00 86.44 129 PRO A CA 1
ATOM 943 C C . PRO A 1 129 ? -2.525 -5.495 9.305 1.00 86.44 129 PRO A C 1
ATOM 945 O O . PRO A 1 129 ? -3.400 -5.695 10.137 1.00 86.44 129 PRO A O 1
ATOM 948 N N . LEU A 1 130 ? -1.564 -4.584 9.487 1.00 89.56 130 LEU A N 1
ATOM 949 C CA . LEU A 1 130 ? -1.451 -3.764 10.693 1.00 89.56 130 LEU A CA 1
ATOM 950 C C . LEU A 1 130 ? -2.636 -2.799 10.818 1.00 89.56 130 LEU A C 1
ATOM 952 O O . LEU A 1 130 ? -3.152 -2.594 11.916 1.00 89.56 130 LEU A O 1
ATOM 956 N N . LEU A 1 131 ? -3.084 -2.233 9.692 1.00 88.06 131 LEU A N 1
ATOM 957 C CA . LEU A 1 131 ? -4.285 -1.399 9.646 1.00 88.06 131 LEU A CA 1
ATOM 958 C C . LEU A 1 131 ? -5.544 -2.216 9.957 1.00 88.06 131 LEU A C 1
ATOM 960 O O . LEU A 1 131 ? -6.326 -1.803 10.809 1.00 88.06 131 LEU A O 1
ATOM 964 N N . ALA A 1 132 ? -5.696 -3.399 9.353 1.00 87.38 132 ALA A N 1
ATOM 965 C CA . ALA A 1 132 ? -6.828 -4.286 9.623 1.00 87.38 132 ALA A CA 1
ATOM 966 C C . ALA A 1 132 ? -6.886 -4.726 11.099 1.00 87.38 132 ALA A C 1
ATOM 968 O O . ALA A 1 132 ? -7.948 -4.738 11.719 1.00 87.38 132 ALA A O 1
ATOM 969 N N . GLU A 1 133 ? -5.743 -5.047 11.710 1.00 89.25 133 GLU A N 1
ATOM 970 C CA . GLU A 1 133 ? -5.668 -5.370 13.138 1.00 89.25 133 GLU A CA 1
ATOM 971 C C . GLU A 1 133 ? -6.031 -4.170 14.030 1.00 89.25 133 GLU A C 1
ATOM 973 O O . GLU A 1 133 ? -6.730 -4.339 15.033 1.00 89.25 133 GLU A O 1
ATOM 978 N N . ALA A 1 134 ? -5.590 -2.958 13.674 1.00 89.06 134 ALA A N 1
ATOM 979 C CA . ALA A 1 134 ? -5.936 -1.739 14.402 1.00 89.06 134 ALA A CA 1
ATOM 980 C C . ALA A 1 134 ? -7.437 -1.417 14.315 1.00 89.06 134 ALA A C 1
ATOM 982 O O . ALA A 1 134 ? -8.048 -1.081 15.332 1.00 89.06 134 ALA A O 1
ATOM 983 N N . GLN A 1 135 ? -8.039 -1.577 13.135 1.00 89.19 135 GLN A N 1
ATOM 984 C CA . GLN A 1 135 ? -9.475 -1.412 12.915 1.00 89.19 135 GLN A CA 1
ATOM 985 C C . GLN A 1 135 ? -10.290 -2.435 13.717 1.00 89.19 135 GLN A C 1
ATOM 987 O O . GLN A 1 135 ? -11.223 -2.062 14.428 1.00 89.19 135 GLN A O 1
ATOM 992 N N . ASN A 1 136 ? -9.894 -3.711 13.688 1.00 89.81 136 ASN A N 1
ATOM 993 C CA . ASN A 1 136 ? -10.536 -4.760 14.482 1.00 89.81 136 ASN A CA 1
ATOM 994 C C . ASN A 1 136 ? -10.462 -4.458 15.986 1.00 89.81 136 ASN A C 1
ATOM 996 O O . ASN A 1 136 ? -11.457 -4.593 16.697 1.00 89.81 136 ASN A O 1
ATOM 1000 N N . ALA A 1 137 ? -9.309 -3.994 16.477 1.00 88.81 137 ALA A N 1
ATOM 1001 C CA . ALA A 1 137 ? -9.151 -3.612 17.878 1.00 88.81 137 ALA A CA 1
ATOM 1002 C C . ALA A 1 137 ? -10.040 -2.417 18.271 1.00 88.81 137 ALA A C 1
ATOM 1004 O O . ALA A 1 137 ? -10.579 -2.403 19.381 1.00 88.81 137 ALA A O 1
ATOM 1005 N N . ALA A 1 138 ? -10.212 -1.437 17.376 1.00 88.19 138 ALA A N 1
ATOM 1006 C CA . ALA A 1 138 ? -11.133 -0.318 17.573 1.00 88.19 138 ALA A CA 1
ATOM 1007 C C . ALA A 1 138 ? -12.593 -0.800 17.661 1.00 88.19 138 ALA A C 1
ATOM 1009 O O . ALA A 1 138 ? -13.292 -0.462 18.618 1.00 88.19 138 ALA A O 1
ATOM 1010 N N . GLY A 1 139 ? -13.020 -1.674 16.743 1.00 89.00 139 GLY A N 1
ATOM 1011 C CA . GLY A 1 139 ? -14.362 -2.266 16.763 1.00 89.00 139 GLY A CA 1
ATOM 1012 C C . GLY A 1 139 ? -14.631 -3.117 18.008 1.00 89.00 139 GLY A C 1
ATOM 1013 O O . GLY A 1 139 ? -15.694 -3.029 18.622 1.00 89.00 139 GLY A O 1
ATOM 1014 N N . GLU A 1 140 ? -13.650 -3.898 18.468 1.00 92.38 140 GLU A N 1
ATOM 1015 C CA . GLU A 1 140 ? -13.765 -4.632 19.733 1.00 92.38 140 GLU A CA 1
ATOM 1016 C C . GLU A 1 140 ? -13.910 -3.703 20.947 1.00 92.38 140 GLU A C 1
ATOM 1018 O O . GLU A 1 140 ? -14.650 -4.023 21.885 1.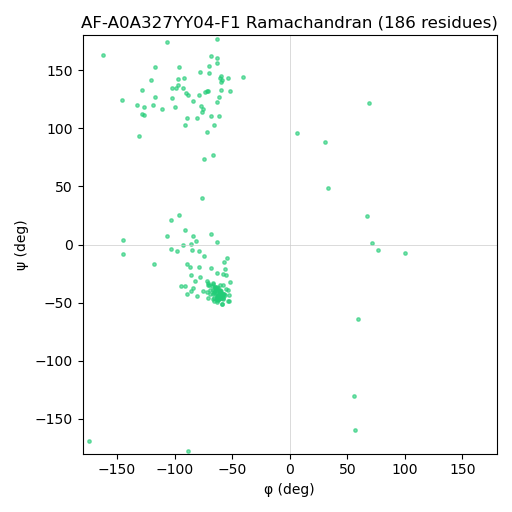00 92.38 140 GLU A O 1
ATOM 1023 N N . ALA A 1 141 ? -13.199 -2.572 20.956 1.00 88.56 141 ALA A N 1
ATOM 1024 C CA . ALA A 1 141 ? -13.284 -1.581 22.024 1.00 88.56 141 ALA A CA 1
ATOM 1025 C C . ALA A 1 141 ? -14.658 -0.899 22.055 1.00 88.56 141 ALA A C 1
ATOM 1027 O O . ALA A 1 141 ? -15.243 -0.777 23.132 1.00 88.56 141 ALA A O 1
ATOM 1028 N N . GLU A 1 142 ? -15.200 -0.540 20.890 1.00 90.88 142 GLU A N 1
ATOM 1029 C CA . GLU A 1 142 ? -16.555 -0.004 20.739 1.00 90.88 142 GLU A CA 1
ATOM 1030 C C . GLU A 1 142 ? -17.613 -0.992 21.257 1.00 90.88 142 GLU A C 1
ATOM 1032 O O . GLU A 1 142 ? -18.428 -0.645 22.115 1.00 90.88 142 GLU A O 1
ATOM 1037 N N . ILE A 1 143 ? -17.561 -2.255 20.813 1.00 91.25 143 ILE A N 1
ATOM 1038 C CA . ILE A 1 143 ? -18.498 -3.301 21.255 1.00 91.25 143 ILE A CA 1
ATOM 1039 C C . ILE A 1 143 ? -18.415 -3.508 22.771 1.00 91.25 143 ILE A C 1
ATOM 1041 O O . ILE A 1 143 ? -19.437 -3.730 23.425 1.00 91.25 143 ILE A O 1
ATOM 1045 N N . ARG A 1 144 ? -1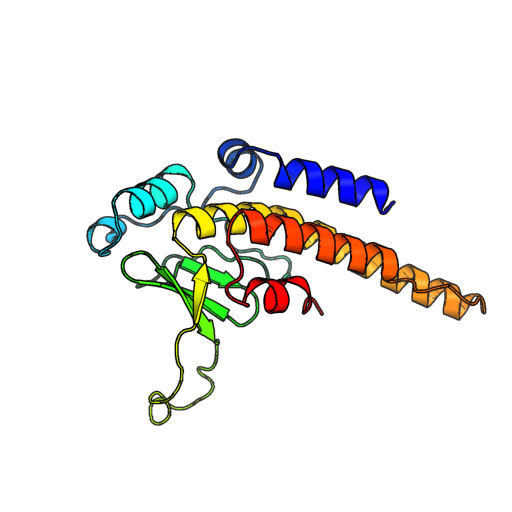7.208 -3.468 23.347 1.00 91.00 144 ARG A N 1
ATOM 1046 C CA . ARG A 1 144 ? -17.006 -3.609 24.794 1.00 91.00 144 ARG A CA 1
ATOM 1047 C C . ARG A 1 144 ? -17.606 -2.430 25.555 1.00 91.00 144 ARG A C 1
ATOM 1049 O O . ARG A 1 144 ? -18.374 -2.659 26.481 1.00 91.00 144 ARG A O 1
ATOM 1056 N N . ALA A 1 145 ? -17.327 -1.200 25.128 1.00 89.12 145 ALA A N 1
ATOM 1057 C CA . ALA A 1 145 ? -17.885 0.003 25.740 1.00 89.12 145 ALA A CA 1
ATOM 1058 C C . ALA A 1 145 ? -19.421 0.001 25.710 1.00 89.12 145 ALA A C 1
ATOM 1060 O O . ALA A 1 145 ? -20.061 0.259 26.730 1.00 89.12 145 ALA A O 1
ATOM 1061 N N . TRP A 1 146 ? -20.009 -0.403 24.579 1.00 90.06 146 TRP A N 1
ATOM 1062 C CA . TRP A 1 146 ? -21.454 -0.572 24.450 1.00 90.06 146 TRP A CA 1
ATOM 1063 C C . TRP A 1 146 ? -22.013 -1.615 25.430 1.00 90.06 146 TRP A C 1
ATOM 1065 O O . TRP A 1 146 ? -23.007 -1.349 26.106 1.00 90.06 146 TRP A O 1
ATOM 1075 N N . LYS A 1 147 ? -21.364 -2.783 25.555 1.00 92.00 147 LYS A N 1
ATOM 1076 C CA . LYS A 1 147 ? -21.771 -3.837 26.507 1.00 92.00 147 LYS A CA 1
ATOM 1077 C C . LYS A 1 147 ? -21.678 -3.385 27.963 1.00 92.00 147 LYS A C 1
ATOM 1079 O O . LYS A 1 147 ? -22.531 -3.761 28.763 1.00 92.00 147 LYS A O 1
ATOM 1084 N N . ASP A 1 148 ? -20.670 -2.584 28.284 1.00 93.06 148 ASP A N 1
ATOM 1085 C CA . ASP A 1 148 ? -20.408 -2.100 29.639 1.00 93.06 148 ASP A CA 1
ATOM 1086 C C . ASP A 1 148 ? -21.232 -0.842 29.986 1.00 93.06 148 ASP A C 1
ATOM 1088 O O . ASP A 1 148 ? -21.205 -0.379 31.126 1.00 93.06 148 ASP A O 1
ATOM 1092 N N . GLY A 1 149 ? -21.989 -0.293 29.025 1.00 89.88 149 GLY A N 1
ATOM 1093 C CA . GLY A 1 149 ? -22.787 0.923 29.202 1.00 89.88 149 GLY A CA 1
ATOM 1094 C C . GLY A 1 149 ? -21.939 2.181 29.404 1.00 89.88 149 GLY A C 1
ATOM 1095 O O . GLY A 1 149 ? -22.398 3.137 30.029 1.00 89.88 149 GLY A O 1
ATOM 1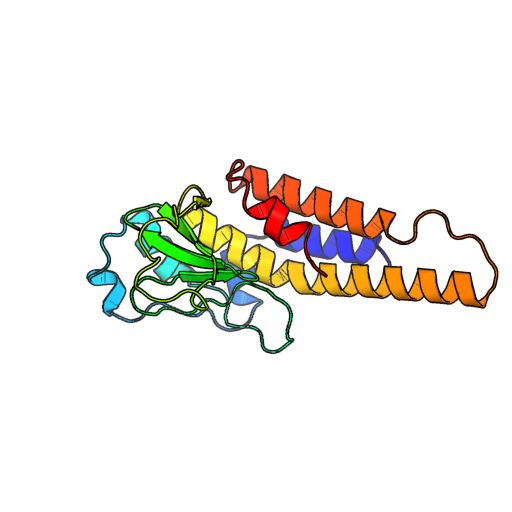096 N N . VAL A 1 150 ? -20.698 2.168 28.915 1.00 90.00 150 VAL A N 1
ATOM 1097 C CA . VAL A 1 150 ? -19.735 3.263 29.046 1.00 90.00 150 VAL A CA 1
ATOM 1098 C C . VAL A 1 150 ? -19.661 4.026 27.729 1.00 90.00 150 VAL A C 1
ATOM 1100 O O . VAL A 1 150 ? -19.560 3.434 26.657 1.00 90.00 150 VAL A O 1
ATOM 1103 N N . GLU A 1 151 ? -19.678 5.354 27.806 1.00 83.06 151 GLU A N 1
ATOM 1104 C CA . GLU A 1 151 ? -19.403 6.206 26.652 1.00 83.06 151 GLU A CA 1
ATOM 1105 C C . GLU A 1 151 ? -17.895 6.207 26.372 1.00 83.06 151 GLU A C 1
ATOM 1107 O O . GLU A 1 151 ? -17.092 6.622 27.212 1.00 83.06 151 GLU A O 1
ATOM 1112 N N . LEU A 1 152 ? -17.504 5.705 25.201 1.00 78.00 152 LEU A N 1
ATOM 1113 C CA . LEU A 1 152 ? -16.122 5.720 24.739 1.00 78.00 152 LEU A CA 1
ATOM 1114 C C . LEU A 1 152 ? -15.950 6.892 23.763 1.00 78.00 152 LEU A C 1
ATOM 1116 O O . LEU A 1 152 ? -16.612 6.895 22.723 1.00 78.00 152 LEU A O 1
ATOM 1120 N N . PRO A 1 153 ? -15.092 7.886 24.058 1.00 74.50 153 PRO A N 1
ATOM 1121 C CA . PRO A 1 153 ? -14.748 8.900 23.070 1.00 74.50 153 PRO A CA 1
ATOM 1122 C C . PRO A 1 153 ? -14.079 8.216 21.872 1.00 74.50 153 PRO A C 1
ATOM 1124 O O . PRO A 1 153 ? -13.155 7.433 22.069 1.00 74.50 153 PRO A O 1
ATOM 1127 N N . ASP A 1 154 ? -14.613 8.489 20.678 1.00 84.31 154 ASP A N 1
ATOM 1128 C CA . ASP A 1 154 ? -14.275 7.920 19.361 1.00 84.31 154 ASP A CA 1
ATOM 1129 C C . ASP A 1 154 ? -13.257 6.761 19.367 1.00 84.31 154 ASP A C 1
ATOM 1131 O O . ASP A 1 154 ? -12.038 6.961 19.337 1.00 84.31 154 ASP A O 1
ATOM 1135 N N . ALA A 1 155 ? -13.780 5.531 19.361 1.00 84.75 155 ALA A N 1
ATOM 1136 C CA . ALA A 1 155 ? -12.991 4.300 19.361 1.00 84.75 155 ALA A CA 1
ATOM 1137 C C . ALA A 1 155 ? -12.022 4.194 18.168 1.00 84.75 155 ALA A C 1
ATOM 1139 O O . ALA A 1 155 ? -11.005 3.504 18.263 1.00 84.75 155 ALA A O 1
ATOM 1140 N N . TYR A 1 156 ? -12.326 4.876 17.059 1.00 85.75 156 TYR A N 1
ATOM 1141 C CA . TYR A 1 156 ? -11.593 4.776 15.801 1.00 85.75 156 TYR A CA 1
ATOM 1142 C C . TYR A 1 156 ? -10.576 5.897 15.604 1.00 85.75 156 TYR A C 1
ATOM 1144 O O . TYR A 1 156 ? -9.785 5.814 14.667 1.00 85.75 156 TYR A O 1
ATOM 1152 N N . LEU A 1 157 ? -10.513 6.898 16.490 1.00 86.81 157 LEU A N 1
ATOM 1153 C CA . LEU A 1 157 ? -9.600 8.037 16.342 1.00 86.81 157 LEU A CA 1
ATOM 1154 C C . LEU A 1 157 ? -8.139 7.600 16.134 1.00 86.81 157 LEU A C 1
ATOM 1156 O O . LEU A 1 157 ? -7.440 8.125 15.270 1.00 86.81 157 LEU A O 1
ATOM 1160 N N . GLY A 1 158 ? -7.675 6.605 16.897 1.00 85.12 158 GLY A N 1
ATOM 1161 C CA . GLY A 1 158 ? -6.310 6.085 16.763 1.00 85.12 158 GLY A CA 1
ATOM 1162 C C . GLY A 1 158 ? -6.055 5.367 15.432 1.00 85.12 158 GLY A C 1
ATOM 1163 O O . GLY A 1 158 ? -4.956 5.457 14.891 1.00 85.12 158 GLY A O 1
ATOM 1164 N N . TYR A 1 159 ? -7.068 4.683 14.894 1.00 85.94 159 TYR A N 1
ATOM 1165 C CA . TYR A 1 159 ? -7.009 4.044 13.578 1.00 85.94 159 TYR A CA 1
ATOM 1166 C C . TYR A 1 159 ? -7.005 5.089 12.455 1.00 85.94 159 TYR A C 1
ATOM 1168 O O . TYR A 1 159 ? -6.141 5.044 11.586 1.00 85.94 159 TYR A O 1
ATOM 1176 N N . GLN A 1 160 ? -7.890 6.086 12.524 1.00 87.12 160 GLN A N 1
ATOM 1177 C CA . GLN A 1 160 ? -7.960 7.178 11.548 1.00 87.12 160 GLN A CA 1
ATOM 1178 C C . GLN A 1 160 ? -6.636 7.947 11.460 1.00 87.12 160 GLN A C 1
ATOM 1180 O O . GLN A 1 160 ? -6.104 8.128 10.369 1.00 87.12 160 GLN A O 1
ATOM 1185 N N . GLN A 1 161 ? -6.045 8.306 12.604 1.00 88.19 161 GLN A N 1
ATOM 1186 C CA . GLN A 1 161 ? -4.732 8.963 12.656 1.00 88.19 161 GLN A CA 1
ATOM 1187 C C . GLN A 1 161 ? -3.616 8.103 12.049 1.00 88.19 161 GLN A C 1
ATOM 1189 O O . GLN A 1 161 ? -2.677 8.630 11.451 1.00 88.19 161 GLN A O 1
ATOM 119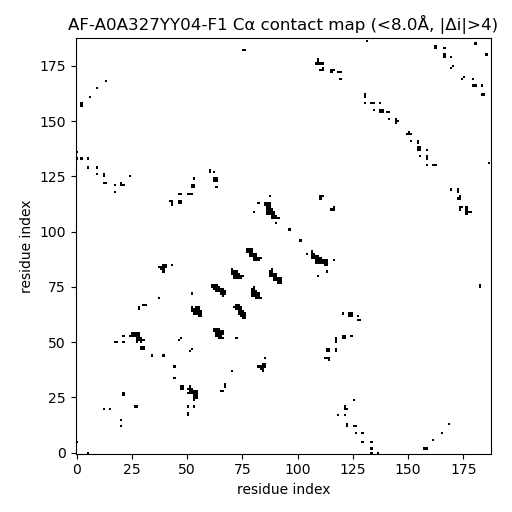4 N N . LEU A 1 162 ? -3.692 6.778 12.208 1.00 86.62 162 LEU A N 1
ATOM 1195 C CA . LEU A 1 162 ? -2.736 5.860 11.598 1.00 86.62 162 LEU A CA 1
ATOM 1196 C C . LEU A 1 162 ? -2.903 5.821 10.071 1.00 86.62 162 LEU A C 1
ATOM 1198 O O . LEU A 1 162 ? -1.902 5.870 9.359 1.00 86.62 162 LEU A O 1
ATOM 1202 N N . CYS A 1 163 ? -4.139 5.794 9.568 1.00 86.44 163 CYS A N 1
ATOM 1203 C CA . CYS A 1 163 ? -4.428 5.866 8.135 1.00 86.44 163 CYS A CA 1
ATOM 1204 C C . CYS A 1 163 ? -3.964 7.190 7.516 1.00 86.44 163 CYS A C 1
ATOM 1206 O O . CYS A 1 163 ? -3.312 7.178 6.472 1.00 86.44 163 CYS A O 1
ATOM 1208 N N . GLU A 1 164 ? -4.236 8.321 8.172 1.00 86.19 164 GLU A N 1
ATOM 1209 C CA . GLU A 1 164 ? -3.759 9.643 7.745 1.00 86.19 164 GLU A CA 1
ATOM 1210 C C . GLU A 1 164 ? -2.230 9.682 7.659 1.00 86.19 164 GLU A C 1
ATOM 1212 O O . GLU A 1 164 ? -1.676 10.107 6.645 1.00 86.19 164 GLU A O 1
ATOM 1217 N N . TYR A 1 165 ? -1.546 9.159 8.680 1.00 87.00 165 TYR A N 1
ATOM 1218 C CA . TYR A 1 165 ? -0.088 9.088 8.707 1.00 87.00 165 TYR A CA 1
ATOM 1219 C C . TYR A 1 165 ? 0.485 8.244 7.556 1.00 87.00 165 TYR A C 1
ATOM 1221 O O . TYR A 1 165 ? 1.433 8.659 6.887 1.00 87.00 165 TYR A O 1
ATOM 1229 N N . VAL A 1 166 ? -0.098 7.072 7.280 1.00 86.38 166 VAL A N 1
ATOM 1230 C CA . VAL A 1 166 ? 0.310 6.233 6.141 1.00 86.38 166 VAL A CA 1
ATOM 1231 C C . VAL A 1 166 ? 0.085 6.972 4.820 1.00 86.38 166 VAL A C 1
ATOM 1233 O O . VAL A 1 166 ? 0.971 6.980 3.965 1.00 86.38 166 VAL A O 1
ATOM 1236 N N . LEU A 1 167 ? -1.063 7.634 4.660 1.00 83.44 167 LEU A N 1
ATOM 1237 C CA . LEU A 1 167 ? -1.405 8.378 3.450 1.00 83.44 167 LEU A CA 1
ATOM 1238 C C . LEU A 1 167 ? -0.439 9.542 3.188 1.00 83.44 167 LEU A C 1
ATOM 1240 O O . LEU A 1 167 ? 0.010 9.718 2.056 1.00 83.44 167 LEU A O 1
ATOM 1244 N N . GLU A 1 168 ? -0.085 10.322 4.213 1.00 84.50 168 GLU A N 1
ATOM 1245 C CA . GLU A 1 168 ? 0.910 11.398 4.095 1.00 84.50 168 GLU A CA 1
ATOM 1246 C C . GLU A 1 168 ? 2.248 10.872 3.573 1.00 84.50 168 GLU A C 1
ATOM 1248 O O . GLU A 1 168 ? 2.838 11.450 2.663 1.00 84.50 168 GLU A O 1
ATOM 1253 N N . ARG A 1 169 ? 2.696 9.727 4.088 1.00 82.19 169 ARG A N 1
ATOM 1254 C CA . ARG A 1 169 ? 3.967 9.117 3.690 1.00 82.19 169 ARG A CA 1
ATOM 1255 C C . ARG A 1 169 ? 3.929 8.555 2.272 1.00 82.19 169 ARG A C 1
ATOM 1257 O O . ARG A 1 169 ? 4.921 8.657 1.557 1.00 82.19 169 ARG A O 1
ATOM 1264 N N . PHE A 1 170 ? 2.794 8.017 1.835 1.00 80.81 170 PHE A N 1
ATOM 1265 C CA . PHE A 1 170 ? 2.621 7.582 0.448 1.00 80.81 170 PHE A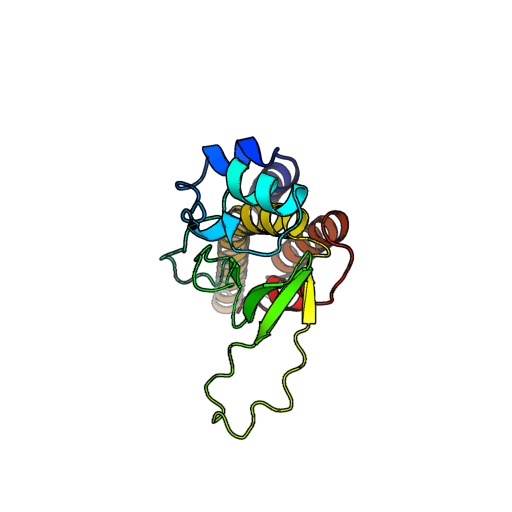 CA 1
ATOM 1266 C C . PHE A 1 170 ? 2.616 8.770 -0.519 1.00 80.81 170 PHE A C 1
ATOM 1268 O O . PHE A 1 170 ? 3.213 8.667 -1.586 1.00 80.81 170 PHE A O 1
ATOM 1275 N N . ARG A 1 171 ? 2.055 9.924 -0.127 1.00 81.31 171 ARG A N 1
ATOM 1276 C CA . ARG A 1 171 ? 2.103 11.162 -0.929 1.00 81.31 171 ARG A CA 1
ATOM 1277 C C . ARG A 1 171 ? 3.517 11.707 -1.144 1.00 81.31 171 ARG A C 1
ATOM 1279 O O . ARG A 1 171 ? 3.744 12.419 -2.117 1.00 81.31 171 ARG A O 1
ATOM 1286 N N . GLU A 1 172 ? 4.465 11.394 -0.263 1.00 81.62 172 GLU A N 1
ATOM 1287 C CA . GLU A 1 172 ? 5.874 11.758 -0.472 1.00 81.62 172 GLU A CA 1
ATOM 1288 C C . GLU A 1 172 ? 6.546 10.922 -1.571 1.00 81.62 172 GLU A C 1
ATOM 1290 O O . GLU A 1 172 ? 7.441 11.416 -2.255 1.00 81.62 172 GLU A O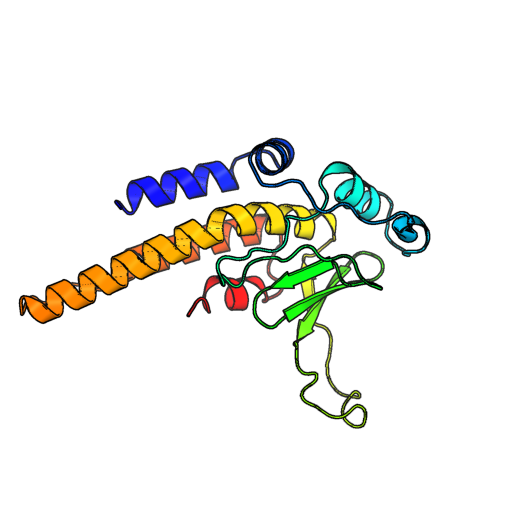 1
ATOM 1295 N N . ILE A 1 173 ? 6.125 9.663 -1.733 1.00 74.75 173 ILE A N 1
ATOM 1296 C CA . ILE A 1 173 ? 6.656 8.723 -2.734 1.00 74.75 173 ILE A CA 1
ATOM 1297 C C . ILE A 1 173 ? 5.922 8.907 -4.068 1.00 74.75 173 ILE A C 1
ATOM 1299 O O . ILE A 1 173 ? 6.535 8.886 -5.135 1.00 74.75 173 ILE A O 1
ATOM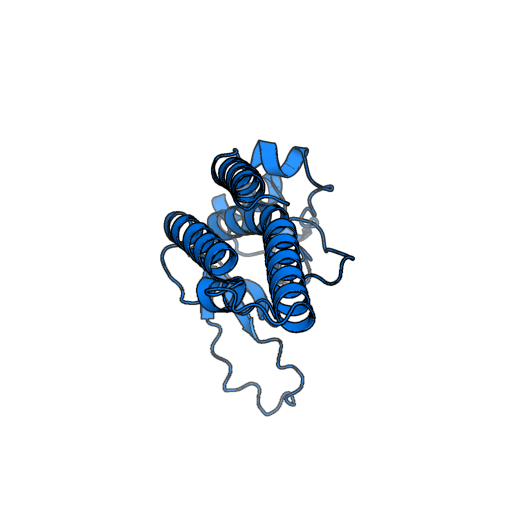 1303 N N . ASP A 1 174 ? 4.608 9.119 -3.999 1.00 73.50 174 ASP A N 1
ATOM 1304 C CA . ASP A 1 174 ? 3.725 9.340 -5.133 1.00 73.50 174 ASP A CA 1
ATOM 1305 C C . ASP A 1 174 ? 2.826 10.570 -4.901 1.00 73.50 174 ASP A C 1
ATOM 1307 O O . ASP A 1 174 ? 1.761 10.451 -4.284 1.00 73.50 174 ASP A O 1
ATOM 1311 N N . PRO A 1 175 ? 3.240 11.766 -5.364 1.00 69.06 175 PRO A N 1
ATOM 1312 C CA . PRO A 1 175 ? 2.486 12.994 -5.147 1.00 69.06 175 PRO A CA 1
ATOM 1313 C C . PRO A 1 175 ? 1.133 12.974 -5.876 1.00 69.06 175 PRO A C 1
ATOM 1315 O O . PRO A 1 175 ? 1.038 13.172 -7.083 1.00 69.06 175 PRO A O 1
ATOM 1318 N N . ASP A 1 176 ? 0.108 12.724 -5.065 1.00 63.62 176 ASP A N 1
ATOM 1319 C CA . ASP A 1 176 ? -1.343 12.850 -5.235 1.00 63.62 176 ASP A CA 1
ATOM 1320 C C . ASP A 1 176 ? -1.932 12.645 -6.644 1.00 63.62 176 ASP A C 1
ATOM 1322 O O . ASP A 1 176 ? -2.192 13.580 -7.403 1.00 63.62 176 ASP A O 1
ATOM 1326 N N . THR A 1 177 ? -2.244 11.382 -6.944 1.00 59.47 177 THR A N 1
ATOM 1327 C CA . THR A 1 177 ? -3.080 10.970 -8.084 1.00 59.47 177 THR A CA 1
ATOM 1328 C C . THR A 1 177 ? -4.568 10.822 -7.724 1.00 59.47 177 THR A C 1
ATOM 1330 O O . THR A 1 177 ? -5.371 10.466 -8.584 1.00 59.47 177 THR A O 1
ATOM 1333 N N . GLY A 1 178 ? -4.956 11.055 -6.461 1.00 62.19 178 GLY A N 1
ATOM 1334 C CA . GLY A 1 178 ? -6.310 10.789 -5.954 1.00 62.19 178 GLY A CA 1
ATOM 1335 C C . GLY A 1 178 ? -6.625 9.310 -5.677 1.00 62.19 178 GLY A C 1
ATOM 1336 O O . GLY A 1 178 ? -7.670 9.018 -5.116 1.00 62.19 178 GLY A O 1
ATOM 1337 N N . PHE A 1 179 ? -5.722 8.375 -5.997 1.00 66.88 179 PHE A N 1
ATOM 1338 C CA . PHE A 1 179 ? -5.938 6.931 -5.823 1.00 66.88 179 PHE A CA 1
ATOM 1339 C C . PHE A 1 179 ? -5.723 6.420 -4.395 1.00 66.88 179 PHE A C 1
ATOM 1341 O O . PHE A 1 179 ? -6.503 5.619 -3.890 1.00 66.88 179 PHE A O 1
ATOM 1348 N N . TRP A 1 180 ? -4.649 6.858 -3.736 1.00 67.31 180 TRP A N 1
ATOM 1349 C CA . TRP A 1 180 ? -4.301 6.386 -2.393 1.00 67.31 180 TRP A CA 1
ATOM 1350 C C . TRP A 1 180 ? -5.345 6.717 -1.320 1.00 67.31 180 TRP A C 1
ATOM 1352 O O . TRP A 1 180 ? -5.585 5.852 -0.481 1.00 67.31 180 TRP A O 1
ATOM 1362 N N . PRO A 1 181 ? -6.012 7.888 -1.339 1.00 64.75 181 PRO A N 1
ATOM 1363 C CA . PRO A 1 181 ? -7.159 8.135 -0.470 1.00 64.75 181 PRO A CA 1
ATOM 1364 C C . PRO A 1 181 ? -8.241 7.050 -0.595 1.00 64.75 181 PRO A C 1
ATOM 1366 O O . PRO A 1 181 ? -8.615 6.474 0.419 1.00 64.75 181 PRO A O 1
ATOM 1369 N N . ASP A 1 182 ? -8.651 6.688 -1.815 1.00 63.31 182 ASP A N 1
ATOM 1370 C CA . ASP A 1 182 ? -9.689 5.672 -2.070 1.00 63.31 182 ASP A CA 1
ATOM 1371 C C . ASP A 1 182 ? -9.251 4.242 -1.696 1.00 63.31 182 ASP A C 1
ATOM 1373 O O . ASP A 1 182 ? -10.073 3.353 -1.509 1.00 63.31 182 ASP A O 1
ATOM 1377 N N . VAL A 1 183 ? -7.946 3.983 -1.594 1.00 63.03 183 VAL A N 1
ATOM 1378 C CA . VAL A 1 183 ? -7.406 2.669 -1.203 1.00 63.03 183 VAL A CA 1
ATOM 1379 C C . VAL A 1 183 ? -7.196 2.556 0.306 1.00 63.03 183 VAL A C 1
ATOM 1381 O O . VAL A 1 183 ? -7.346 1.473 0.868 1.00 63.03 183 VAL A O 1
ATOM 1384 N N . ILE A 1 184 ? -6.803 3.652 0.955 1.00 64.75 184 ILE A N 1
ATOM 1385 C CA . ILE A 1 184 ? -6.382 3.668 2.361 1.00 64.75 184 ILE A CA 1
ATOM 1386 C C . ILE A 1 184 ? -7.550 4.030 3.285 1.00 64.75 184 ILE A C 1
ATOM 1388 O O . ILE A 1 184 ? -7.635 3.502 4.391 1.00 64.75 184 ILE A O 1
ATOM 1392 N N . ILE A 1 185 ? -8.442 4.923 2.849 1.00 58.25 185 ILE A N 1
ATOM 1393 C CA . ILE A 1 185 ? -9.571 5.411 3.657 1.00 58.25 185 ILE A CA 1
ATOM 1394 C C . ILE A 1 185 ? -10.778 4.467 3.544 1.00 58.25 185 ILE A C 1
ATOM 1396 O O . ILE A 1 185 ? -11.548 4.355 4.492 1.00 58.25 185 ILE A O 1
ATOM 1400 N N . ASP A 1 186 ? -10.896 3.731 2.437 1.00 48.28 186 ASP A N 1
ATOM 1401 C CA . ASP A 1 186 ? -12.032 2.851 2.122 1.00 48.28 186 ASP A CA 1
ATOM 1402 C C . ASP A 1 186 ? -11.788 1.372 2.508 1.00 48.28 186 ASP A C 1
ATOM 1404 O O . ASP A 1 186 ? -12.380 0.463 1.925 1.00 48.28 186 ASP A O 1
ATOM 1408 N N . LEU A 1 187 ? -10.915 1.102 3.491 1.00 46.19 187 LEU A N 1
ATOM 1409 C CA . LEU A 1 187 ? -10.819 -0.227 4.112 1.00 46.19 187 LEU A CA 1
ATOM 1410 C C . LEU A 1 187 ? -12.114 -0.486 4.917 1.00 46.19 187 LEU A C 1
ATOM 1412 O O . LEU A 1 187 ? -12.335 0.213 5.910 1.00 46.19 187 LEU A O 1
ATOM 1416 N N . PRO A 1 188 ? -12.985 -1.422 4.480 1.00 39.72 188 PRO A N 1
ATOM 1417 C CA . PRO A 1 188 ? -14.262 -1.700 5.138 1.00 39.72 188 PRO A CA 1
ATOM 1418 C C . PRO A 1 188 ? -14.086 -2.335 6.516 1.00 39.72 188 PRO A C 1
ATOM 1420 O O . PRO A 1 188 ? -13.076 -3.040 6.732 1.00 39.72 188 PRO A O 1
#

Nearest PDB structures (foldseek):
  7zoq-assembly1_A  TM=5.951E-01  e=6.511E+00  Desulfonema magnum

Sequence (188 aa):
MEVSGTRIAVDRILGDTLESLTRSGSPPVLPASELADWRLSGPAKAALFAYGLPPERDDGLMGVAGVFREHVLGVYGSAKLVADSDAVLAVPRSTAVHPDLAGGVTPTTVNSSVPAFVECAWRWHGIVPLLAEAQNAAGEAEIRAWKDGVELPDAYLGYQQLCEYVLERFREIDPDTGFWPDVIIDLP

Solvent-accessible surface area (backbone atoms only — not comparable to full-atom values): 10710 Å² total; per-residue (Å²): 131,61,67,68,59,53,48,53,55,44,51,48,54,73,70,50,52,70,70,58,54,50,71,75,50,68,72,52,36,62,70,62,89,61,64,76,78,48,72,52,45,70,66,38,51,49,40,39,71,75,55,23,28,42,43,64,71,88,84,76,64,72,46,43,23,30,46,79,52,101,53,33,52,26,32,45,67,65,28,37,31,29,60,55,52,57,35,21,28,37,38,73,62,72,72,89,54,62,83,92,63,70,86,72,82,77,67,42,65,35,39,87,24,46,47,47,40,44,54,51,38,49,41,46,58,66,40,53,61,54,52,53,53,43,47,51,53,21,53,52,49,44,54,47,28,61,74,71,74,45,92,66,80,67,53,49,54,70,42,53,55,49,46,53,53,54,50,57,58,47,36,74,69,36,76,74,61,72,51,62,60,65,62,60,73,62,66,128

Organism: NCBI:txid1287878

InterPro domains:
  IPR025851 SUKH-4 immunity protein [PF14435] (15-184)

Secondary structure (DSSP, 8-state):
--HHHHHHHHHHHHHS-HHHHHHHSSPPBPP-GGGGTS---HHHHHHHHHH-BPPPPSS-----EEEEETTEEEEETTEEEEEETTEEEEEE---SS-GGGTT---PEE-SSSHHHHHHHHHHHHHHHHHHHHHHHHHHHHHHHHHHHTPPPS-TTHHHHHHHHHHHHHHHHHS---SHHHHHHT---

Foldseek 3Di:
DDLVVLLVQLVCLLPDDLVVLCVVADHADADDPCLVVALEDPVLSCLRHVRNFHDDDPPPQQAWHQDDDPFFRTGGRQWTWGDDNWFIWTWGVPPVDDPVPVPDGDTQGDFPGNNLVRSLRSSRVSNRVSLVVLVVQLVVVVVVCVVVVHDDDRSCPSSVVSLVVSLVSSCVSGPDSVVSCCRSVVRD

Radius of gyration: 18.18 Å; Cα contacts (8 Å, |Δi|>4): 255; chains: 1; bounding box: 38×28×56 Å